Protein AF-A0A315UZ05-F1 (afdb_monomer_lite)

Secondary structure (DSSP, 8-state):
-HHHHHHHHHHHTT--GGGGGGTS-SS-PPPHHHHHHHHHHHHHHTT-HHHHHHHHHHTTT---BTTB---HHHHHHHHHHHHHHHTTS-HHHHHHHHTTSTTTSS-TT---TTS-S----GGGGHHHHHHHHHHHHHTT-HHHHHHHHHHHHHTT----HHHHHHHHHHHHHTT-HHHHHHHHHHHHHTTS-TT-B--TTS-EEEEETT--HHHHHHHHHHHHHHTHHHHTTS-TT---EEEEEEE--SS-HHHHHHHHHHHHHHTTSSSSPP-EEEEEE-TTS-EEEEEEHHHHHHHHHHHHHHHIIIIIS--------

Radius of gyration: 25.95 Å; chains: 1; bounding box: 65×40×77 Å

Organism: Gambusia affinis (NCBI:txid33528)

Foldseek 3Di:
DVVVVVLVVCVVVVPDPVPVVPVDPDDDDQFPLRVLLVQLVVCVVVVNLVSSLVSCVVVPVDDADPVTHDDPVSLVSLQVSLLSSLVVDDLQVVLVSLCSRPLNPDPPPPPDPPDPPPRPPNLVCLVVLQVSLVVCLVVVVLVSNLVSLLSCLVSVHDYDLVSLLSSLVSCLVVVVLVSSLVSLQSCVVSPVFVQWDQAQPPLETGHELPHALSSLLSSLLLNLLSPVVVLQVDDLPDQDWRKYKHDYDPDDPVSSVVSVVSNCNSQVSQVVGWHKDWDDQDPNRITMITTGSNRSNVSCVVCVPVSCVSR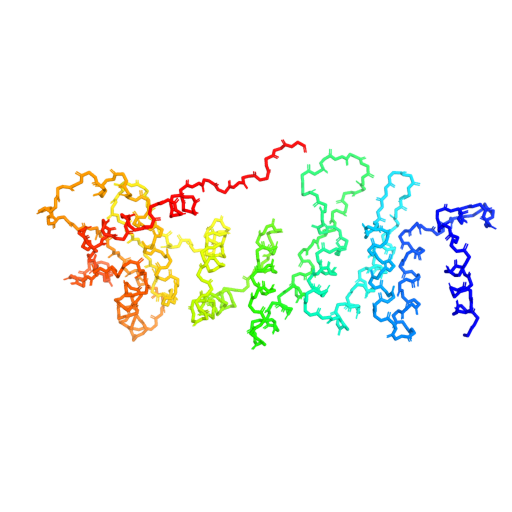VDDPPPPDDD

Structure (mmCIF, N/CA/C/O backbone):
data_AF-A0A315UZ05-F1
#
_entry.id   AF-A0A315UZ05-F1
#
loop_
_atom_site.group_PDB
_atom_site.id
_atom_site.type_symbol
_atom_site.label_atom_id
_atom_site.label_alt_id
_atom_site.label_comp_id
_atom_site.label_asym_id
_atom_site.label_entity_id
_atom_site.label_seq_id
_atom_site.pdbx_PDB_ins_code
_atom_site.Cartn_x
_atom_site.Cartn_y
_atom_site.Cartn_z
_atom_site.occupancy
_atom_site.B_iso_or_equiv
_atom_site.auth_seq_id
_atom_site.auth_comp_id
_atom_site.auth_asym_id
_atom_site.auth_atom_id
_atom_site.pdbx_PDB_model_num
ATOM 1 N N . MET A 1 1 ? 20.717 -6.176 -40.623 1.00 45.69 1 MET A N 1
ATOM 2 C CA . MET A 1 1 ? 21.761 -7.220 -40.461 1.00 45.69 1 MET A CA 1
ATOM 3 C C . MET A 1 1 ? 23.132 -6.653 -40.057 1.00 45.69 1 MET A C 1
ATOM 5 O O . MET A 1 1 ? 23.796 -7.288 -39.252 1.00 45.69 1 MET A O 1
ATOM 9 N N . GLN A 1 2 ? 23.552 -5.468 -40.530 1.00 48.34 2 GLN A N 1
ATOM 10 C CA . GLN A 1 2 ? 24.851 -4.866 -40.159 1.00 48.34 2 GLN A CA 1
ATOM 11 C C . GLN A 1 2 ? 24.933 -4.363 -38.704 1.00 48.34 2 GLN A C 1
ATOM 13 O O . GLN A 1 2 ? 25.931 -4.625 -38.045 1.00 48.34 2 GLN A O 1
ATOM 18 N N . GLY A 1 3 ? 23.876 -3.743 -38.163 1.00 48.03 3 GLY A N 1
ATOM 19 C CA . GLY A 1 3 ? 23.894 -3.217 -36.785 1.00 48.03 3 GLY A CA 1
ATOM 20 C C . GLY A 1 3 ? 24.094 -4.281 -35.696 1.00 48.03 3 GLY A C 1
ATOM 21 O O . GLY A 1 3 ? 24.824 -4.055 -34.739 1.00 48.03 3 GLY A O 1
ATOM 22 N N . ARG A 1 4 ? 23.534 -5.485 -35.884 1.00 54.25 4 ARG A N 1
ATOM 23 C CA . ARG A 1 4 ? 23.691 -6.616 -34.950 1.00 54.25 4 ARG A CA 1
ATOM 24 C C . ARG A 1 4 ? 25.154 -7.040 -34.799 1.00 54.25 4 ARG A C 1
ATOM 26 O O . ARG A 1 4 ? 25.630 -7.208 -33.686 1.00 54.25 4 ARG A O 1
ATOM 33 N N . ARG A 1 5 ? 25.871 -7.145 -35.921 1.00 60.94 5 ARG A N 1
ATOM 34 C CA . ARG A 1 5 ? 27.297 -7.490 -35.940 1.00 60.94 5 ARG A CA 1
ATOM 35 C C . ARG A 1 5 ? 28.149 -6.441 -35.232 1.00 60.94 5 ARG A C 1
ATOM 37 O O . ARG A 1 5 ? 29.106 -6.799 -34.564 1.00 60.94 5 ARG A O 1
ATOM 44 N N . VAL A 1 6 ? 27.798 -5.164 -35.366 1.00 62.22 6 VAL A N 1
ATOM 45 C CA . VAL A 1 6 ? 28.520 -4.069 -34.704 1.00 62.22 6 VAL A CA 1
ATOM 46 C C . VAL A 1 6 ? 28.338 -4.142 -33.187 1.00 62.22 6 VAL A C 1
ATOM 48 O O . VAL A 1 6 ? 29.330 -4.106 -32.470 1.00 62.22 6 VAL A O 1
ATOM 51 N N . VAL A 1 7 ? 27.109 -4.344 -32.697 1.00 60.28 7 VAL A N 1
ATOM 52 C CA . VAL A 1 7 ? 26.838 -4.490 -31.252 1.00 60.28 7 VAL A CA 1
ATOM 53 C C . VAL A 1 7 ? 27.511 -5.735 -30.670 1.00 60.28 7 VAL A C 1
ATOM 55 O O . VAL A 1 7 ? 28.142 -5.655 -29.619 1.00 60.28 7 VAL A O 1
ATOM 58 N N . GLU A 1 8 ? 27.436 -6.873 -31.365 1.00 65.31 8 GLU A N 1
ATOM 59 C CA . GLU A 1 8 ? 28.090 -8.119 -30.939 1.00 65.31 8 GLU A CA 1
ATOM 60 C C . GLU A 1 8 ? 29.620 -7.957 -30.860 1.00 65.31 8 GLU A C 1
ATOM 62 O O . GLU A 1 8 ? 30.240 -8.404 -29.896 1.00 65.31 8 GLU A O 1
ATOM 67 N N . VAL A 1 9 ? 30.232 -7.259 -31.823 1.00 67.00 9 VAL A N 1
ATOM 68 C CA . VAL A 1 9 ? 31.679 -6.990 -31.834 1.00 67.00 9 VAL A CA 1
ATOM 69 C C . VAL A 1 9 ? 32.081 -5.984 -30.752 1.00 67.00 9 VAL A C 1
ATOM 71 O O . VAL A 1 9 ? 33.077 -6.202 -30.067 1.00 67.00 9 VAL A O 1
ATOM 74 N N . MET A 1 10 ? 31.314 -4.913 -30.541 1.00 65.00 10 MET A N 1
ATOM 75 C CA . MET A 1 10 ? 31.603 -3.925 -29.492 1.00 65.00 10 MET A CA 1
ATOM 76 C C . MET A 1 10 ? 31.478 -4.524 -28.086 1.00 65.00 10 MET A C 1
ATOM 78 O O . MET A 1 10 ? 32.326 -4.258 -27.232 1.00 65.00 10 MET A O 1
ATOM 82 N N . SER A 1 11 ? 30.479 -5.388 -27.874 1.00 63.56 11 SER A N 1
ATOM 83 C CA . SER A 1 11 ? 30.314 -6.162 -26.640 1.00 63.56 11 SER A CA 1
ATOM 84 C C . SER A 1 11 ? 31.487 -7.125 -26.417 1.00 63.56 11 SER A C 1
ATOM 86 O O . SER A 1 11 ? 32.068 -7.145 -25.331 1.00 63.56 11 SER A O 1
ATOM 88 N N . ALA A 1 12 ? 31.912 -7.855 -27.456 1.00 70.00 12 ALA A N 1
ATOM 89 C CA . ALA A 1 12 ? 33.058 -8.765 -27.381 1.00 70.00 12 ALA A CA 1
ATOM 90 C C . ALA A 1 12 ? 34.386 -8.043 -27.081 1.00 70.00 12 ALA A C 1
ATOM 92 O O . ALA A 1 12 ? 35.257 -8.598 -26.412 1.00 70.00 12 ALA A O 1
ATOM 93 N N . LEU A 1 13 ? 34.535 -6.803 -27.551 1.00 63.69 13 LEU A N 1
ATOM 94 C CA . LEU A 1 13 ? 35.738 -5.988 -27.372 1.00 63.69 13 LEU A CA 1
ATOM 95 C C . LEU A 1 13 ? 35.741 -5.152 -26.080 1.00 63.69 13 LEU A C 1
ATOM 97 O O . LEU A 1 13 ? 36.719 -4.449 -25.835 1.00 63.69 13 LEU A O 1
ATOM 101 N N . LYS A 1 14 ? 34.685 -5.222 -25.251 1.00 60.81 14 LYS A N 1
ATOM 102 C CA . LYS A 1 14 ? 34.523 -4.414 -24.023 1.00 60.81 14 LYS A CA 1
ATOM 103 C C . LYS A 1 14 ? 34.767 -2.916 -24.251 1.00 60.81 14 LYS A C 1
ATOM 105 O O . LYS A 1 14 ? 35.352 -2.241 -23.403 1.00 60.81 14 LYS A O 1
ATOM 110 N N . VAL A 1 15 ? 34.361 -2.400 -25.410 1.00 61.75 15 VAL A N 1
ATOM 111 C CA . VAL A 1 15 ? 34.530 -0.976 -25.719 1.00 61.75 15 VAL A CA 1
ATOM 112 C C . VAL A 1 15 ? 33.607 -0.179 -24.805 1.00 61.75 15 VAL A C 1
ATOM 114 O O . VAL A 1 15 ? 32.391 -0.352 -24.847 1.00 61.75 15 VAL A O 1
ATOM 117 N N . ASP A 1 16 ? 34.188 0.687 -23.976 1.00 54.12 16 ASP A N 1
ATOM 118 C CA . ASP A 1 16 ? 33.419 1.585 -23.122 1.00 54.12 16 ASP A CA 1
ATOM 119 C C . ASP A 1 16 ? 32.695 2.615 -23.999 1.00 54.12 16 ASP A C 1
ATOM 121 O O . ASP A 1 16 ? 33.326 3.431 -24.674 1.00 54.12 16 ASP A O 1
ATOM 125 N N . TYR A 1 17 ? 31.361 2.596 -23.993 1.00 53.06 17 TYR A N 1
ATOM 126 C CA . TYR A 1 17 ? 30.532 3.486 -24.811 1.00 53.06 17 TYR A CA 1
ATOM 127 C C . TYR A 1 17 ? 30.798 4.978 -24.533 1.00 53.06 17 TYR A C 1
ATOM 129 O O . TYR A 1 17 ? 30.440 5.829 -25.347 1.00 53.06 17 TYR A O 1
ATOM 137 N N . THR A 1 18 ? 31.469 5.316 -23.424 1.00 47.00 18 THR A N 1
ATOM 138 C CA . THR A 1 18 ? 31.896 6.685 -23.098 1.00 47.00 18 THR A CA 1
ATOM 139 C C . THR A 1 18 ? 32.983 7.246 -24.026 1.00 47.00 18 THR A C 1
ATOM 141 O O . THR A 1 18 ? 33.087 8.467 -24.151 1.00 47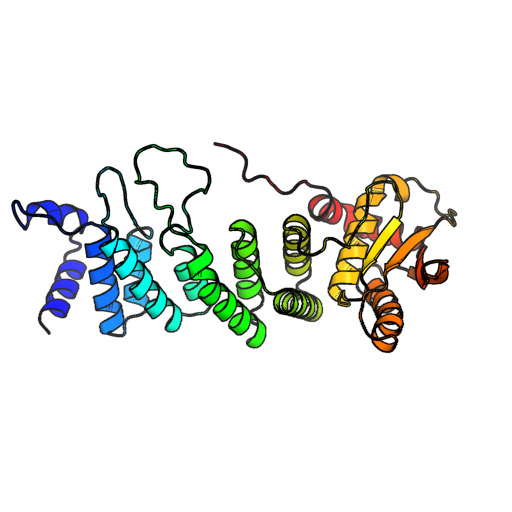.00 18 THR A O 1
ATOM 144 N N . THR A 1 19 ? 33.757 6.405 -24.729 1.00 46.44 19 THR A N 1
ATOM 145 C CA . THR A 1 19 ? 34.816 6.858 -25.658 1.00 46.44 19 THR A CA 1
ATOM 146 C C . THR A 1 19 ? 34.329 7.129 -27.086 1.00 46.44 19 THR A C 1
ATOM 148 O O . THR A 1 19 ? 35.081 7.672 -27.892 1.00 46.44 19 THR A O 1
ATOM 151 N N . LEU A 1 20 ? 33.057 6.865 -27.413 1.00 52.16 20 LEU A N 1
ATOM 152 C CA . LEU A 1 20 ? 32.505 7.116 -28.757 1.00 52.16 20 LEU A CA 1
ATOM 153 C C . LEU A 1 20 ? 32.432 8.600 -29.147 1.00 52.16 20 LEU A C 1
ATOM 155 O O . LEU A 1 20 ? 32.304 8.901 -30.332 1.00 52.16 20 LEU A O 1
ATOM 159 N N . LYS A 1 21 ? 32.582 9.525 -28.187 1.00 44.75 21 LYS A N 1
ATOM 160 C CA . LYS A 1 21 ? 32.625 10.974 -28.451 1.00 44.75 21 LYS A CA 1
ATOM 161 C C . LYS A 1 21 ? 33.784 11.384 -29.373 1.00 44.75 21 LYS A C 1
ATOM 163 O O . LYS A 1 21 ? 33.712 12.446 -29.976 1.00 44.75 21 LYS A O 1
ATOM 168 N N . SER A 1 22 ? 34.847 10.577 -29.477 1.00 46.25 22 SER A N 1
ATOM 169 C CA . SER A 1 22 ? 36.026 10.887 -30.304 1.00 46.25 22 SER A CA 1
ATOM 170 C C . SER A 1 22 ? 36.083 10.151 -31.647 1.00 46.25 22 SER A C 1
ATOM 172 O O . SER A 1 22 ? 36.938 10.477 -32.467 1.00 46.25 22 SER A O 1
ATOM 174 N N . LEU A 1 23 ? 35.201 9.174 -31.893 1.00 48.53 23 LEU A N 1
ATOM 175 C CA . LEU A 1 23 ? 35.233 8.362 -33.120 1.00 48.53 23 LEU A CA 1
ATOM 176 C C . LEU A 1 23 ? 34.548 9.038 -34.315 1.00 48.53 23 LEU A C 1
ATOM 178 O O . LEU A 1 23 ? 34.909 8.762 -35.456 1.00 48.53 23 LEU A O 1
ATOM 182 N N . PHE A 1 24 ? 33.607 9.947 -34.062 1.00 44.84 24 PHE A N 1
ATOM 183 C CA . PHE A 1 24 ? 32.927 10.731 -35.090 1.00 44.84 24 PHE A CA 1
ATOM 184 C C . PHE A 1 24 ? 33.178 12.208 -34.803 1.00 44.84 24 PHE A C 1
ATOM 186 O O . PHE A 1 24 ? 32.556 12.809 -33.932 1.00 44.84 24 PHE A O 1
ATOM 193 N N . GLY A 1 25 ? 34.198 12.754 -35.465 1.00 38.50 25 GLY A N 1
ATOM 194 C CA . GLY A 1 25 ? 34.628 14.131 -35.279 1.00 38.50 25 GLY A CA 1
ATOM 195 C C . GLY A 1 25 ? 33.530 15.138 -35.623 1.00 38.50 25 GLY A C 1
ATOM 196 O O . GLY A 1 25 ? 32.977 15.104 -36.713 1.00 38.50 25 GLY A O 1
ATOM 197 N N . ASN A 1 26 ? 33.311 16.061 -34.688 1.00 50.53 26 ASN A N 1
ATOM 198 C CA . ASN A 1 26 ? 32.827 17.425 -34.887 1.00 50.53 26 ASN A CA 1
ATOM 199 C C . ASN A 1 26 ? 31.505 17.628 -35.658 1.00 50.53 26 ASN A C 1
ATOM 201 O O . ASN A 1 26 ? 31.513 18.371 -36.626 1.00 50.53 26 ASN A O 1
ATOM 205 N N . GLU A 1 27 ? 30.392 17.064 -35.179 1.00 46.78 27 GLU A N 1
ATOM 206 C CA . GLU A 1 27 ? 29.006 17.548 -35.374 1.00 46.78 27 GLU A CA 1
ATOM 207 C C . GLU A 1 27 ? 28.157 17.086 -34.170 1.00 46.78 27 GLU A C 1
ATOM 209 O O . GLU A 1 27 ? 28.608 16.209 -33.431 1.00 46.78 27 GLU A O 1
ATOM 214 N N . ASP A 1 28 ? 26.982 17.689 -33.955 1.00 54.47 28 ASP A N 1
ATOM 215 C CA . ASP A 1 28 ? 25.941 17.351 -32.963 1.00 54.47 28 ASP A CA 1
ATOM 216 C C . ASP A 1 28 ? 25.952 15.879 -32.500 1.00 54.47 28 ASP A C 1
ATOM 218 O O . ASP A 1 28 ? 25.289 14.998 -33.052 1.00 54.47 28 ASP A O 1
ATOM 222 N N . GLY A 1 29 ? 26.767 15.588 -31.485 1.00 64.56 29 GLY A N 1
ATOM 223 C CA . GLY A 1 29 ? 27.022 14.220 -31.058 1.00 64.56 29 GLY A CA 1
ATOM 224 C C . GLY A 1 29 ? 25.796 13.635 -30.369 1.00 64.56 29 GLY A C 1
ATOM 225 O O . GLY A 1 29 ? 25.267 14.247 -29.442 1.00 64.56 29 GLY A O 1
ATOM 226 N N . ALA A 1 30 ? 25.378 12.430 -30.775 1.00 71.19 30 ALA A N 1
ATOM 227 C CA . ALA A 1 30 ? 24.300 11.700 -30.111 1.00 71.19 30 ALA A CA 1
ATOM 228 C C . ALA A 1 30 ? 24.535 11.670 -28.592 1.00 71.19 30 ALA A C 1
ATOM 230 O O . ALA A 1 30 ? 25.619 11.295 -28.124 1.00 71.19 30 ALA A O 1
ATOM 231 N N . SER A 1 31 ? 23.523 12.073 -27.819 1.00 82.50 31 SER A N 1
ATOM 232 C CA . SER A 1 31 ? 23.632 12.092 -26.365 1.00 82.50 31 SER A CA 1
ATOM 233 C C . SER A 1 31 ? 23.920 10.689 -25.830 1.00 82.50 31 SER A C 1
ATOM 235 O O . SER A 1 31 ? 23.594 9.663 -26.440 1.00 82.50 31 SER A O 1
ATOM 237 N N . ARG A 1 32 ? 24.508 10.610 -24.635 1.00 85.06 32 ARG A N 1
ATOM 238 C CA . ARG A 1 32 ? 24.745 9.312 -23.993 1.00 85.06 32 ARG A CA 1
ATOM 239 C C . ARG A 1 32 ? 23.431 8.554 -23.758 1.00 85.06 32 ARG A C 1
ATOM 241 O O . ARG A 1 32 ? 23.417 7.331 -23.886 1.00 85.06 32 ARG A O 1
ATOM 248 N N . CYS A 1 33 ? 22.331 9.252 -23.466 1.00 87.69 33 CYS A N 1
ATOM 249 C CA . CYS A 1 33 ? 21.013 8.623 -23.363 1.00 87.69 33 CYS A CA 1
ATOM 250 C C . CYS A 1 33 ? 20.557 8.046 -24.698 1.00 87.69 33 CYS A C 1
ATOM 252 O O . CYS A 1 33 ? 20.082 6.911 -24.722 1.00 87.69 33 CYS A O 1
ATOM 254 N N . CYS A 1 34 ? 20.749 8.781 -25.797 1.00 89.12 34 CYS A N 1
ATOM 255 C CA . CYS A 1 34 ? 20.441 8.310 -27.143 1.00 89.12 34 CYS A CA 1
ATOM 256 C C . CYS A 1 34 ? 21.198 7.014 -27.454 1.00 89.12 34 CYS A C 1
ATOM 258 O O . CYS A 1 34 ? 20.579 6.002 -27.781 1.00 89.12 34 CYS A O 1
ATOM 260 N N . LEU A 1 35 ? 22.517 6.987 -27.232 1.00 89.50 35 LEU A N 1
ATOM 261 C CA . LEU A 1 35 ? 23.344 5.799 -27.473 1.00 89.50 35 LEU A CA 1
ATOM 262 C C . LEU A 1 35 ? 22.881 4.583 -26.657 1.00 89.50 35 LEU A C 1
ATOM 264 O O . LEU A 1 35 ? 22.696 3.499 -27.213 1.00 89.50 35 LEU A O 1
ATOM 268 N N . ILE A 1 36 ? 22.640 4.760 -25.353 1.00 91.50 36 ILE A N 1
ATOM 269 C CA . ILE A 1 36 ? 22.148 3.682 -24.479 1.00 91.50 36 ILE A CA 1
ATOM 270 C C . ILE A 1 36 ? 20.756 3.218 -24.929 1.00 91.50 36 ILE A C 1
ATOM 272 O O . ILE A 1 36 ? 20.467 2.020 -24.922 1.00 91.50 36 ILE A O 1
ATOM 276 N N . THR A 1 37 ? 19.887 4.150 -25.322 1.00 93.12 37 THR A N 1
ATOM 277 C CA . THR A 1 37 ? 18.527 3.867 -25.800 1.00 93.12 37 THR A CA 1
ATOM 278 C C . THR A 1 37 ? 18.563 3.051 -27.087 1.00 93.12 37 THR A C 1
ATOM 280 O O . THR A 1 37 ? 17.918 2.008 -27.149 1.00 93.12 37 THR A O 1
ATOM 283 N N . VAL A 1 38 ? 19.385 3.437 -28.064 1.00 93.69 38 VAL A N 1
ATOM 284 C CA . VAL A 1 38 ? 19.561 2.689 -29.317 1.00 93.69 38 VAL A CA 1
ATOM 285 C C . VAL A 1 38 ? 20.141 1.297 -29.055 1.00 93.69 38 VAL A C 1
ATOM 287 O O . VAL A 1 38 ? 19.623 0.313 -29.581 1.00 93.69 38 VAL A O 1
ATOM 290 N N . ALA A 1 39 ? 21.167 1.171 -28.206 1.00 92.94 39 ALA A N 1
ATOM 291 C CA . ALA A 1 39 ? 21.742 -0.131 -27.856 1.00 92.94 39 ALA A CA 1
ATOM 292 C C . ALA A 1 39 ? 20.702 -1.062 -27.203 1.00 92.94 39 ALA A C 1
ATOM 294 O O . ALA A 1 39 ? 20.545 -2.219 -27.599 1.00 92.94 39 ALA A O 1
ATOM 295 N N . THR A 1 40 ? 19.931 -0.526 -26.255 1.00 95.56 40 THR A N 1
ATOM 296 C CA . THR A 1 40 ? 18.840 -1.245 -25.583 1.00 95.56 40 THR A CA 1
ATOM 297 C C . THR A 1 40 ? 17.754 -1.663 -26.584 1.00 95.56 40 THR A C 1
ATOM 299 O O . THR A 1 40 ? 17.256 -2.790 -26.538 1.00 95.56 40 THR A O 1
ATOM 302 N N . GLU A 1 41 ? 17.395 -0.782 -27.520 1.00 95.31 41 GLU A N 1
ATOM 303 C CA . GLU A 1 41 ? 16.417 -1.071 -28.568 1.00 95.31 41 GLU A CA 1
ATOM 304 C C . GLU A 1 41 ? 16.886 -2.180 -29.513 1.00 95.31 41 GLU A C 1
ATOM 306 O O . GLU A 1 41 ? 16.097 -3.064 -29.849 1.00 95.31 41 GLU A O 1
ATOM 311 N N . LEU A 1 42 ? 18.165 -2.202 -29.892 1.00 93.94 42 LEU A N 1
ATOM 312 C CA . LEU A 1 42 ? 18.725 -3.267 -30.727 1.00 93.94 42 LEU A CA 1
ATOM 313 C C . LEU A 1 42 ? 18.612 -4.639 -30.049 1.00 93.94 42 LEU A C 1
ATOM 315 O O . LEU A 1 42 ? 18.205 -5.606 -30.701 1.00 93.94 42 LEU A O 1
ATOM 319 N N . PHE A 1 43 ? 18.886 -4.729 -28.743 1.00 94.75 43 PHE A N 1
ATOM 320 C CA . PHE A 1 43 ? 18.642 -5.960 -27.987 1.00 94.75 43 PHE A CA 1
ATOM 321 C C . PHE A 1 43 ? 17.158 -6.329 -27.965 1.00 94.75 43 PHE A C 1
ATOM 323 O O . PHE A 1 43 ? 16.808 -7.475 -28.262 1.00 94.75 43 PHE A O 1
ATOM 330 N N . LEU A 1 44 ? 16.272 -5.365 -27.715 1.00 93.44 44 LEU A N 1
ATOM 331 C CA . LEU A 1 44 ? 14.832 -5.611 -27.677 1.00 93.44 44 LEU A CA 1
ATOM 332 C C . LEU A 1 44 ? 14.273 -6.095 -29.028 1.00 93.44 44 LEU A C 1
ATOM 334 O O . LEU A 1 44 ? 13.435 -7.002 -29.060 1.00 93.44 44 LEU A O 1
ATOM 338 N N . LEU A 1 45 ? 14.746 -5.523 -30.140 1.00 93.88 45 LEU A N 1
ATOM 339 C CA . LEU A 1 45 ? 14.395 -5.922 -31.509 1.00 93.88 45 LEU A CA 1
ATOM 340 C C . LEU A 1 45 ? 14.984 -7.284 -31.888 1.00 93.88 45 LEU A C 1
ATOM 342 O O . LEU A 1 45 ? 14.388 -8.009 -32.680 1.00 93.88 45 LEU A O 1
ATOM 346 N N . SER A 1 46 ? 16.117 -7.665 -31.294 1.00 92.88 46 SER A N 1
ATOM 347 C CA . SER A 1 46 ? 16.697 -9.005 -31.452 1.00 92.88 46 SER A CA 1
ATOM 348 C C . SER A 1 46 ? 15.948 -10.098 -30.674 1.00 92.88 46 SER A C 1
ATOM 350 O O . SER A 1 46 ? 16.253 -11.277 -30.834 1.00 92.88 46 SER A O 1
ATOM 352 N N . GLY A 1 47 ? 14.975 -9.719 -29.836 1.00 91.62 47 GLY A N 1
ATOM 353 C CA . GLY A 1 47 ? 14.252 -10.621 -28.936 1.00 91.62 47 GLY A CA 1
ATOM 354 C C . GLY A 1 47 ? 14.943 -10.850 -27.587 1.00 91.62 47 GLY A C 1
ATOM 355 O O . GLY A 1 47 ? 14.403 -11.560 -26.743 1.00 91.62 47 GLY A O 1
ATOM 356 N N . SER A 1 48 ? 16.098 -10.224 -27.346 1.00 95.75 48 SER A N 1
ATOM 357 C CA . SER A 1 48 ? 16.833 -10.321 -26.083 1.00 95.75 48 SER A CA 1
ATOM 358 C C . SER A 1 48 ? 16.330 -9.287 -25.070 1.00 95.75 48 SER A C 1
ATOM 360 O O . SER A 1 48 ? 16.858 -8.179 -24.969 1.00 95.75 48 SER A O 1
ATOM 362 N N . VAL A 1 49 ? 15.291 -9.648 -24.310 1.00 97.19 49 VAL A N 1
ATOM 363 C CA . VAL A 1 49 ? 14.766 -8.815 -23.208 1.00 97.19 49 VAL A CA 1
ATOM 364 C C . VAL A 1 49 ? 15.816 -8.640 -22.107 1.00 97.19 49 VAL A C 1
ATOM 366 O O . VAL A 1 49 ? 16.013 -7.533 -21.615 1.00 97.19 49 VAL A O 1
ATOM 369 N N . GLU A 1 50 ? 16.541 -9.709 -21.778 1.00 96.19 50 GLU A N 1
ATOM 370 C CA . GLU A 1 50 ? 17.594 -9.684 -20.758 1.00 96.19 50 GLU A CA 1
ATOM 371 C C . GLU A 1 50 ? 18.781 -8.808 -21.183 1.00 96.19 50 GLU A C 1
ATOM 373 O O . GLU A 1 50 ? 19.278 -8.013 -20.392 1.00 96.19 50 GLU A O 1
ATOM 378 N N . GLY A 1 51 ? 19.192 -8.870 -22.457 1.00 94.56 51 GLY A N 1
ATOM 379 C CA . GLY A 1 51 ? 20.228 -7.977 -22.990 1.00 94.56 51 GLY A CA 1
ATOM 380 C C . GLY A 1 51 ? 19.812 -6.505 -22.941 1.00 94.56 51 GLY A C 1
ATOM 381 O O . GLY A 1 51 ? 20.623 -5.643 -22.600 1.00 94.56 51 GLY A O 1
ATOM 382 N N . ALA A 1 52 ? 18.533 -6.216 -23.208 1.00 97.31 52 ALA A N 1
ATOM 383 C CA . ALA A 1 52 ? 17.990 -4.869 -23.079 1.00 97.31 52 ALA A CA 1
ATOM 384 C C . ALA A 1 52 ? 18.031 -4.387 -21.616 1.00 97.31 52 ALA A C 1
ATOM 386 O O . ALA A 1 52 ? 18.542 -3.302 -21.352 1.00 97.31 52 ALA A O 1
ATOM 387 N N . LEU A 1 53 ? 17.569 -5.197 -20.656 1.00 97.75 53 LEU A N 1
ATOM 388 C CA . LEU A 1 53 ? 17.630 -4.853 -19.230 1.00 97.75 53 LEU A CA 1
ATOM 389 C C . LEU A 1 53 ? 19.067 -4.663 -18.731 1.00 97.75 53 LEU A C 1
ATOM 391 O O . LEU A 1 53 ? 19.349 -3.681 -18.047 1.00 97.75 53 LEU A O 1
ATOM 395 N N . ASN A 1 54 ? 19.987 -5.555 -19.098 1.00 96.56 54 ASN A N 1
ATOM 396 C CA . ASN A 1 54 ? 21.376 -5.470 -18.647 1.00 96.56 54 ASN A CA 1
ATOM 397 C C . ASN A 1 54 ? 22.084 -4.236 -19.200 1.00 96.56 54 ASN A C 1
ATOM 399 O O . ASN A 1 54 ? 22.755 -3.551 -18.437 1.00 96.56 54 ASN A O 1
ATOM 403 N N . THR A 1 55 ? 21.818 -3.852 -20.451 1.00 95.12 55 THR A N 1
ATOM 404 C CA . THR A 1 55 ? 22.322 -2.584 -21.011 1.00 95.12 55 THR A CA 1
ATOM 405 C C . THR A 1 55 ? 21.888 -1.380 -20.163 1.00 95.12 55 THR A C 1
ATOM 407 O O . THR A 1 55 ? 22.673 -0.468 -19.902 1.00 95.12 55 THR A O 1
ATOM 410 N N . LEU A 1 56 ? 20.637 -1.369 -19.690 1.00 96.56 56 LEU A N 1
ATOM 411 C CA . LEU A 1 56 ? 20.114 -0.296 -18.840 1.00 96.56 56 LEU A CA 1
ATOM 412 C C . LEU A 1 56 ? 20.758 -0.303 -17.450 1.00 96.56 56 LEU A C 1
ATOM 414 O O . LEU A 1 56 ? 21.170 0.752 -16.965 1.00 96.56 56 LEU A O 1
ATOM 418 N N . ARG A 1 57 ? 20.866 -1.482 -16.828 1.00 96.62 57 ARG A N 1
ATOM 419 C CA . ARG A 1 57 ? 21.422 -1.670 -15.480 1.00 96.62 57 ARG A CA 1
ATOM 420 C C . ARG A 1 57 ? 22.920 -1.372 -15.417 1.00 96.62 57 ARG A C 1
ATOM 422 O O . ARG A 1 57 ? 23.342 -0.649 -14.522 1.00 96.62 57 ARG A O 1
ATOM 429 N N . GLU A 1 58 ? 23.707 -1.853 -16.380 1.00 94.31 58 GLU A N 1
ATOM 430 C CA . GLU A 1 58 ? 25.158 -1.604 -16.478 1.00 94.31 58 GLU A CA 1
ATOM 431 C C . GLU A 1 58 ? 25.480 -0.111 -16.592 1.00 94.31 58 GLU A C 1
ATOM 433 O O . GLU A 1 58 ? 26.498 0.368 -16.091 1.00 94.31 58 GLU A O 1
ATOM 438 N N . HIS A 1 59 ? 24.576 0.650 -17.204 1.00 90.56 59 HIS A N 1
ATOM 439 C CA . HIS A 1 59 ? 24.679 2.098 -17.298 1.00 90.56 59 HIS A CA 1
ATOM 440 C C . HIS A 1 59 ? 23.886 2.844 -16.219 1.00 90.56 59 HIS A C 1
ATOM 442 O O . HIS A 1 59 ? 23.662 4.045 -16.359 1.00 90.56 59 HIS A O 1
ATOM 448 N N . ASN A 1 60 ? 23.485 2.168 -15.138 1.00 91.38 60 ASN A N 1
ATOM 449 C CA . ASN A 1 60 ? 22.761 2.741 -13.999 1.00 91.38 60 ASN A CA 1
ATOM 450 C C . ASN A 1 60 ? 21.530 3.561 -14.408 1.00 91.38 60 ASN A C 1
ATOM 452 O O . ASN A 1 60 ? 21.232 4.589 -13.803 1.00 91.38 60 ASN A O 1
ATOM 456 N N . TRP A 1 61 ? 20.836 3.129 -15.462 1.00 92.88 61 TRP A N 1
ATOM 457 C CA . TRP A 1 61 ? 19.664 3.814 -16.002 1.00 92.88 61 TRP A CA 1
ATOM 458 C C . TRP A 1 61 ? 19.926 5.278 -16.396 1.00 92.88 61 TRP A C 1
ATOM 460 O O . TRP A 1 61 ? 19.011 6.094 -16.341 1.00 92.88 61 TRP A O 1
ATOM 470 N N . PHE A 1 62 ? 21.158 5.603 -16.810 1.00 87.12 62 PHE A N 1
ATOM 471 C CA . PHE A 1 62 ? 21.592 6.965 -17.130 1.00 87.12 62 PHE A CA 1
ATOM 472 C C . PHE A 1 62 ? 20.587 7.725 -18.014 1.00 87.12 62 PHE A C 1
ATOM 474 O O . PHE A 1 62 ? 20.200 7.246 -19.085 1.00 87.12 62 PHE A O 1
ATOM 481 N N . MET A 1 63 ? 20.221 8.927 -17.558 1.00 83.94 63 MET A N 1
ATOM 482 C CA . MET A 1 63 ? 19.349 9.861 -18.267 1.00 83.94 63 MET A CA 1
ATOM 483 C C . MET A 1 63 ? 20.148 11.055 -18.774 1.00 83.94 63 MET A C 1
ATOM 485 O O . MET A 1 63 ? 20.445 11.089 -19.954 1.00 83.94 63 MET A O 1
ATOM 489 N N . SER A 1 64 ? 20.557 11.992 -17.922 1.00 82.75 64 SER A N 1
ATOM 490 C CA . SER A 1 64 ? 21.412 13.115 -18.325 1.00 82.75 64 SER A CA 1
ATOM 491 C C . SER A 1 64 ? 22.401 13.485 -17.218 1.00 82.75 64 SER A C 1
ATOM 493 O O . SER A 1 64 ? 22.307 13.008 -16.085 1.00 82.75 64 SER A O 1
ATOM 495 N N . SER A 1 65 ? 23.391 14.311 -17.551 1.00 78.88 65 SER A N 1
ATOM 496 C CA . SER A 1 65 ? 24.250 14.995 -16.583 1.00 78.88 65 SER A CA 1
ATOM 497 C C . SER A 1 65 ? 24.799 16.287 -17.188 1.00 78.88 65 SER A C 1
ATOM 499 O O . SER A 1 65 ? 24.742 16.471 -18.399 1.00 78.88 65 SER A O 1
ATOM 501 N N . GLY A 1 66 ? 25.407 17.169 -16.387 1.00 71.38 66 GLY A N 1
ATOM 502 C CA . GLY A 1 66 ? 26.008 18.404 -16.920 1.00 71.38 66 GLY A CA 1
ATOM 503 C C . GLY A 1 66 ? 27.091 18.171 -17.989 1.00 71.38 66 GLY A C 1
ATOM 504 O O . GLY A 1 66 ? 27.290 19.007 -18.861 1.00 71.38 66 GLY A O 1
ATOM 505 N N . LEU A 1 67 ? 27.766 17.014 -17.964 1.00 69.81 67 LEU A N 1
ATOM 506 C CA . LEU A 1 67 ? 28.768 16.617 -18.969 1.00 69.81 67 LEU A CA 1
ATOM 507 C C . LEU A 1 67 ? 28.149 15.960 -20.219 1.00 69.81 67 LEU A C 1
ATOM 509 O O . LEU A 1 67 ? 28.818 15.821 -21.249 1.00 69.81 67 LEU A O 1
ATOM 513 N N . TRP A 1 68 ? 26.896 15.520 -20.105 1.00 70.50 68 TRP A N 1
ATOM 514 C CA . TRP A 1 68 ? 26.139 14.766 -21.100 1.00 70.50 68 TRP A CA 1
ATOM 515 C C . TRP A 1 68 ? 24.663 15.185 -21.034 1.00 70.50 68 TRP A C 1
ATOM 517 O O . TRP A 1 68 ? 23.841 14.436 -20.488 1.00 70.50 68 TRP A O 1
ATOM 527 N N . PRO A 1 69 ? 24.334 16.394 -21.523 1.00 77.19 69 PRO A N 1
ATOM 528 C CA . PRO A 1 69 ? 22.951 16.841 -21.588 1.00 77.19 69 PRO A CA 1
ATOM 529 C C . PRO A 1 69 ? 22.149 15.931 -22.524 1.00 77.19 69 PRO A C 1
ATOM 531 O O . PRO A 1 69 ? 22.714 15.254 -23.389 1.00 77.19 69 PRO A O 1
ATOM 534 N N . CYS A 1 70 ? 20.835 15.910 -22.321 1.00 81.56 70 CYS A N 1
ATOM 535 C CA . CYS A 1 70 ? 19.908 15.175 -23.171 1.00 81.56 70 CYS A CA 1
ATOM 536 C C . CYS A 1 70 ? 18.862 16.101 -23.741 1.00 81.56 70 CYS A C 1
ATOM 538 O O . CYS A 1 70 ? 18.338 16.960 -23.033 1.00 81.56 70 CYS A O 1
ATOM 540 N N . GLU A 1 71 ? 18.530 15.845 -24.998 1.00 83.44 71 GLU A N 1
ATOM 541 C CA . GLU A 1 71 ? 17.486 16.569 -25.694 1.00 83.44 71 GLU A CA 1
ATOM 542 C C . GLU A 1 71 ? 16.106 15.985 -25.347 1.00 83.44 71 GLU A C 1
ATOM 544 O O . GLU A 1 71 ? 15.988 14.790 -25.047 1.00 83.44 71 GLU A O 1
ATOM 549 N N . PRO A 1 72 ? 15.023 16.778 -25.425 1.00 84.81 72 PRO A N 1
ATOM 550 C CA . PRO A 1 72 ? 13.665 16.287 -25.178 1.00 84.81 72 PRO A CA 1
ATOM 551 C C . PRO A 1 72 ? 13.278 15.075 -26.044 1.00 84.81 72 PRO A C 1
ATOM 553 O O . PRO A 1 72 ? 12.575 14.171 -25.587 1.00 84.81 72 PRO A O 1
ATOM 556 N N . THR A 1 73 ? 13.786 15.015 -27.278 1.00 87.25 73 THR A N 1
ATOM 557 C CA . THR A 1 73 ? 13.593 13.893 -28.209 1.00 87.25 73 THR A CA 1
ATOM 558 C C . THR A 1 73 ? 14.222 12.593 -27.702 1.00 87.25 73 THR A C 1
ATOM 560 O O . THR A 1 73 ? 13.636 11.521 -27.877 1.00 87.25 73 THR A O 1
ATOM 563 N N . ASP A 1 74 ? 15.361 12.667 -27.007 1.00 87.12 74 ASP A N 1
ATOM 564 C CA . ASP A 1 74 ? 16.007 11.505 -26.389 1.00 87.12 74 ASP A CA 1
ATOM 565 C C . ASP A 1 74 ? 15.162 10.956 -25.234 1.00 87.12 74 ASP A C 1
ATOM 567 O O . ASP A 1 74 ? 15.002 9.742 -25.089 1.00 87.12 74 ASP A O 1
ATOM 571 N N . LEU A 1 75 ? 14.570 11.848 -24.432 1.00 88.81 75 LEU A N 1
ATOM 572 C CA . LEU A 1 75 ? 13.692 11.489 -23.313 1.00 88.81 75 LEU A CA 1
ATOM 573 C C . LEU A 1 75 ? 12.403 10.824 -23.809 1.00 88.81 75 LEU A C 1
ATOM 575 O O . LEU A 1 75 ? 11.926 9.850 -23.214 1.00 88.81 75 LEU A O 1
ATOM 579 N N . GLU A 1 76 ? 11.851 11.298 -24.924 1.00 91.12 76 GLU A N 1
ATOM 580 C CA . GLU A 1 76 ? 10.693 10.677 -25.562 1.00 91.12 76 GLU A CA 1
ATOM 581 C C . GLU A 1 76 ? 11.032 9.298 -26.148 1.00 91.12 76 GLU A C 1
ATOM 583 O O . GLU A 1 76 ? 10.314 8.323 -25.892 1.00 91.12 76 GLU A O 1
ATOM 588 N N . ALA A 1 77 ? 12.151 9.177 -26.870 1.00 92.44 77 ALA A N 1
ATOM 589 C CA . ALA A 1 77 ? 12.633 7.898 -27.390 1.00 92.44 77 ALA A CA 1
ATOM 590 C C . ALA A 1 77 ? 12.847 6.884 -26.255 1.00 92.44 77 ALA A C 1
ATOM 592 O O . ALA A 1 77 ? 12.358 5.748 -26.323 1.00 92.44 77 ALA A O 1
ATOM 593 N N . ARG A 1 78 ? 13.484 7.324 -25.163 1.00 94.31 78 ARG A N 1
ATOM 594 C CA . ARG A 1 78 ? 13.682 6.543 -23.941 1.00 94.31 78 ARG A CA 1
ATOM 595 C C . ARG A 1 78 ? 12.361 6.094 -23.329 1.00 94.31 78 ARG A C 1
ATOM 597 O O . ARG A 1 78 ? 12.193 4.911 -23.044 1.00 94.31 78 ARG A O 1
ATOM 604 N N . THR A 1 79 ? 11.404 7.003 -23.178 1.00 94.69 79 THR A N 1
ATOM 605 C CA . THR A 1 79 ? 10.067 6.698 -22.647 1.00 94.69 79 THR A CA 1
ATOM 606 C C . THR A 1 79 ? 9.363 5.627 -23.478 1.00 94.69 79 THR A C 1
ATOM 608 O O . THR A 1 79 ? 8.828 4.653 -22.942 1.00 94.69 79 THR A O 1
ATOM 611 N N . ASN A 1 80 ? 9.375 5.780 -24.803 1.00 95.69 80 ASN A N 1
ATOM 612 C CA . ASN A 1 80 ? 8.727 4.848 -25.719 1.00 95.69 80 ASN A CA 1
ATOM 613 C C . ASN A 1 80 ? 9.383 3.464 -25.683 1.00 95.69 80 ASN A C 1
ATOM 615 O O . ASN A 1 80 ? 8.679 2.450 -25.687 1.00 95.69 80 ASN A O 1
ATOM 619 N N . LEU A 1 81 ? 10.713 3.412 -25.596 1.00 97.44 81 LEU A N 1
ATOM 620 C CA . LEU A 1 81 ? 11.455 2.169 -25.439 1.00 97.44 81 LEU A CA 1
ATOM 621 C C . LEU A 1 81 ? 11.123 1.465 -24.119 1.00 97.44 81 LEU A C 1
ATOM 623 O O . LEU A 1 81 ? 10.795 0.279 -24.135 1.00 97.44 81 LEU A O 1
ATOM 627 N N . LEU A 1 82 ? 11.165 2.182 -22.992 1.00 97.50 82 LEU A N 1
ATOM 628 C CA . LEU A 1 82 ? 10.872 1.610 -21.675 1.00 97.50 82 LEU A CA 1
ATOM 629 C C . LEU A 1 82 ? 9.428 1.099 -21.592 1.00 97.50 82 LEU A C 1
ATOM 631 O O . LEU A 1 82 ? 9.199 0.017 -21.059 1.00 97.50 82 LEU A O 1
ATOM 635 N N . ARG A 1 83 ? 8.462 1.790 -22.216 1.00 96.31 83 ARG A N 1
ATOM 636 C CA . ARG A 1 83 ? 7.078 1.297 -22.329 1.00 96.31 83 ARG A CA 1
ATOM 637 C C . ARG A 1 83 ? 6.995 -0.033 -23.087 1.00 96.31 83 ARG A C 1
ATOM 639 O O . ARG A 1 83 ? 6.274 -0.932 -22.663 1.00 96.31 83 ARG A O 1
ATOM 646 N N . ARG A 1 84 ? 7.732 -0.180 -24.196 1.00 97.06 84 ARG A N 1
ATOM 647 C CA . ARG A 1 84 ? 7.790 -1.447 -24.952 1.00 97.06 84 ARG A CA 1
ATOM 648 C C . ARG A 1 84 ? 8.477 -2.554 -24.156 1.00 97.06 84 ARG A C 1
ATOM 650 O O . ARG A 1 84 ? 8.027 -3.696 -24.207 1.00 97.06 84 ARG A O 1
ATOM 657 N N . LEU A 1 85 ? 9.555 -2.223 -23.446 1.00 97.75 85 LEU A N 1
ATOM 658 C CA . LEU A 1 85 ? 10.302 -3.171 -22.625 1.00 97.75 85 LEU A CA 1
ATOM 659 C C . LEU A 1 85 ? 9.442 -3.696 -21.469 1.00 97.75 85 LEU A C 1
ATOM 661 O O . LEU A 1 85 ? 9.326 -4.906 -21.317 1.00 97.75 85 LEU A O 1
ATOM 665 N N . ALA A 1 86 ? 8.755 -2.804 -20.750 1.00 97.06 86 ALA A N 1
ATOM 666 C CA . ALA A 1 86 ? 7.842 -3.127 -19.652 1.00 97.06 86 ALA A CA 1
ATOM 667 C C . ALA A 1 86 ? 6.773 -4.172 -20.025 1.00 97.06 86 ALA A C 1
ATOM 669 O O . ALA A 1 86 ? 6.397 -4.993 -19.190 1.00 97.06 86 ALA A O 1
ATOM 670 N N . GLY A 1 87 ? 6.301 -4.162 -21.278 1.00 95.38 87 GLY A N 1
ATOM 671 C CA . GLY A 1 87 ? 5.321 -5.125 -21.791 1.00 95.38 87 GLY A CA 1
ATOM 672 C C . GLY A 1 87 ? 5.885 -6.513 -22.125 1.00 95.38 87 GLY A C 1
ATOM 673 O O . GLY A 1 87 ? 5.117 -7.406 -22.474 1.00 95.38 87 GLY A O 1
ATOM 674 N N . LYS A 1 88 ? 7.207 -6.706 -22.054 1.00 96.31 88 LYS A N 1
ATOM 675 C CA . LYS A 1 88 ? 7.889 -7.976 -22.362 1.00 96.31 88 LYS A CA 1
ATOM 676 C C . LYS A 1 88 ? 8.643 -8.577 -21.173 1.00 96.31 88 LYS A C 1
ATOM 678 O O . LYS A 1 88 ? 9.210 -9.659 -21.306 1.00 96.31 88 LYS A O 1
ATOM 683 N N . THR A 1 89 ? 8.690 -7.879 -20.045 1.00 96.75 89 THR A N 1
ATOM 684 C CA . THR A 1 89 ? 9.467 -8.261 -18.863 1.00 96.75 89 THR A CA 1
ATOM 685 C C . THR A 1 89 ? 8.628 -8.998 -17.815 1.00 96.75 89 THR A C 1
ATOM 687 O O . THR A 1 89 ? 7.399 -9.027 -17.885 1.00 96.75 89 THR A O 1
ATOM 690 N N . SER A 1 90 ? 9.290 -9.614 -16.827 1.00 97.12 90 SER A N 1
ATOM 691 C CA . SER A 1 90 ? 8.609 -10.160 -15.645 1.00 97.12 90 SER A CA 1
ATOM 692 C C . SER A 1 90 ? 7.963 -9.036 -14.824 1.00 97.12 90 SER A C 1
ATOM 694 O O . SER A 1 90 ? 8.386 -7.889 -14.920 1.00 97.12 90 SER A O 1
ATOM 696 N N . HIS A 1 91 ? 6.993 -9.332 -13.950 1.00 97.50 91 HIS A N 1
ATOM 697 C CA . HIS A 1 91 ? 6.323 -8.275 -13.175 1.00 97.50 91 HIS A CA 1
ATOM 698 C C . HIS A 1 91 ? 7.276 -7.447 -12.298 1.00 97.50 91 HIS A C 1
ATOM 700 O O . HIS A 1 91 ? 7.060 -6.246 -12.121 1.00 97.50 91 HIS A O 1
ATOM 706 N N . ARG A 1 92 ? 8.334 -8.080 -11.775 1.00 97.12 92 ARG A N 1
ATOM 707 C CA . ARG A 1 92 ? 9.359 -7.415 -10.964 1.00 97.12 92 ARG A CA 1
ATOM 708 C C . ARG A 1 92 ? 10.242 -6.502 -11.814 1.00 97.12 92 ARG A C 1
ATOM 710 O O . ARG A 1 92 ? 10.478 -5.364 -11.428 1.00 97.12 92 ARG A O 1
ATOM 717 N N . ASP A 1 93 ? 10.674 -6.979 -12.975 1.00 97.75 93 ASP A N 1
ATOM 718 C CA . ASP A 1 93 ? 11.462 -6.177 -13.915 1.00 97.75 93 ASP A CA 1
ATOM 719 C C . ASP A 1 93 ? 10.619 -5.046 -14.526 1.00 97.75 93 ASP A C 1
ATOM 721 O O . ASP A 1 93 ? 11.117 -3.945 -14.722 1.00 97.75 93 ASP A O 1
ATOM 725 N N . THR A 1 94 ? 9.322 -5.267 -14.770 1.00 98.19 94 THR A N 1
ATOM 726 C CA . THR A 1 94 ? 8.395 -4.214 -15.208 1.00 98.19 94 THR A CA 1
ATOM 727 C C . THR A 1 94 ? 8.319 -3.097 -14.171 1.00 98.19 94 THR A C 1
ATOM 729 O O . THR A 1 94 ? 8.405 -1.931 -14.543 1.00 98.19 94 THR A O 1
ATOM 732 N N . LEU A 1 95 ? 8.216 -3.426 -12.876 1.00 97.50 95 LEU A N 1
ATOM 733 C CA . LEU A 1 95 ? 8.283 -2.425 -11.807 1.00 97.50 95 LEU A CA 1
ATOM 734 C C . LEU A 1 95 ? 9.614 -1.658 -11.854 1.00 97.50 95 LEU A C 1
ATOM 736 O O . LEU A 1 95 ? 9.603 -0.431 -11.828 1.00 97.50 95 LEU A O 1
ATOM 740 N N . GLU A 1 96 ? 10.749 -2.352 -11.991 1.00 97.38 96 GLU A N 1
ATOM 741 C CA . GLU A 1 96 ? 12.060 -1.703 -12.128 1.00 97.38 96 GLU A CA 1
ATOM 742 C C . GLU A 1 96 ? 12.101 -0.739 -13.326 1.00 97.38 96 GLU A C 1
ATOM 744 O O . GLU A 1 96 ? 12.536 0.403 -13.182 1.00 97.38 96 GLU A O 1
ATOM 749 N N . VAL A 1 97 ? 11.607 -1.165 -14.491 1.00 97.88 97 VAL A N 1
ATOM 750 C CA . VAL A 1 97 ? 11.534 -0.346 -15.709 1.00 97.88 97 VAL A CA 1
ATOM 751 C C . VAL A 1 97 ? 10.674 0.901 -15.488 1.00 97.88 97 VAL A C 1
ATOM 753 O O . VAL A 1 97 ? 11.104 2.001 -15.833 1.00 97.88 97 VAL A O 1
ATOM 756 N N . LEU A 1 98 ? 9.485 0.755 -14.893 1.00 96.88 98 LEU A N 1
ATOM 757 C CA . LEU A 1 98 ? 8.576 1.874 -14.622 1.00 96.88 98 LEU A CA 1
ATOM 758 C C . LEU A 1 98 ? 9.183 2.874 -13.628 1.00 96.88 98 LEU A C 1
ATOM 760 O O . LEU A 1 98 ? 9.134 4.080 -13.864 1.00 96.88 98 LEU A O 1
ATOM 764 N N . CYS A 1 99 ? 9.835 2.387 -12.569 1.00 94.81 99 CYS A N 1
ATOM 765 C CA . CYS A 1 99 ? 10.541 3.221 -11.593 1.00 94.81 99 CYS A CA 1
ATOM 766 C C . CYS A 1 99 ? 11.730 3.994 -12.186 1.00 94.81 99 CYS A C 1
ATOM 768 O O . CYS A 1 99 ? 12.270 4.872 -11.520 1.00 94.81 99 CYS A O 1
ATOM 770 N N . ASN A 1 100 ? 12.165 3.667 -13.405 1.00 95.00 100 ASN A N 1
ATOM 771 C CA . ASN A 1 100 ? 13.249 4.335 -14.124 1.00 95.00 100 ASN A CA 1
ATOM 772 C C . ASN A 1 100 ? 12.767 5.133 -15.348 1.00 95.00 100 ASN A C 1
ATOM 774 O O . ASN A 1 100 ? 13.581 5.514 -16.193 1.00 95.00 100 ASN A O 1
ATOM 778 N N . LEU A 1 101 ? 11.461 5.390 -15.469 1.00 94.31 101 LEU A N 1
ATOM 779 C CA . LEU A 1 101 ? 10.960 6.306 -16.489 1.00 94.31 101 LEU A CA 1
ATOM 780 C C . LEU A 1 101 ? 11.555 7.719 -16.295 1.00 94.31 101 LEU A C 1
ATOM 782 O O . LEU A 1 101 ? 11.830 8.124 -15.161 1.00 94.31 101 LEU A O 1
ATOM 786 N N . PRO A 1 102 ? 11.755 8.485 -17.382 1.00 91.56 102 PRO A N 1
ATOM 787 C CA . PRO A 1 102 ? 12.307 9.839 -17.299 1.00 91.56 102 PRO A CA 1
ATOM 788 C C . PRO A 1 102 ? 11.519 10.726 -16.320 1.00 91.56 102 PRO A C 1
ATOM 790 O O . PRO A 1 102 ? 10.291 10.731 -16.377 1.00 91.56 102 PRO A O 1
ATOM 793 N N . GLY A 1 103 ? 12.208 11.449 -15.427 1.00 86.81 103 GLY A N 1
ATOM 794 C CA . GLY A 1 103 ? 11.606 12.321 -14.403 1.00 86.81 103 GLY A CA 1
ATOM 795 C C . GLY A 1 103 ? 11.121 11.619 -13.124 1.00 86.81 103 GLY A C 1
ATOM 796 O O . GLY A 1 103 ? 10.882 12.267 -12.114 1.00 86.81 103 GLY A O 1
ATOM 797 N N . VAL A 1 104 ? 11.013 10.286 -13.103 1.00 87.69 104 VAL A N 1
ATOM 798 C CA . VAL A 1 104 ? 10.410 9.558 -11.968 1.00 87.69 104 VAL A CA 1
ATOM 799 C C . VAL A 1 104 ? 11.326 9.482 -10.737 1.00 87.69 104 VAL A C 1
ATOM 801 O O . VAL A 1 104 ? 10.858 9.557 -9.597 1.00 87.69 104 VAL A O 1
ATOM 804 N N . LYS A 1 105 ? 12.641 9.331 -10.932 1.00 82.06 105 LYS A N 1
ATOM 805 C CA . LYS A 1 105 ? 13.623 9.265 -9.830 1.00 82.06 105 LYS A CA 1
ATOM 806 C C . LYS A 1 105 ? 14.120 10.626 -9.363 1.00 82.06 105 LYS A C 1
ATOM 808 O O . LYS A 1 105 ? 14.692 10.700 -8.279 1.00 82.06 105 LYS A O 1
ATOM 813 N N . GLU A 1 106 ? 13.910 11.665 -10.159 1.00 72.75 106 GLU A N 1
ATOM 814 C CA . GLU A 1 106 ? 14.354 13.012 -9.825 1.00 72.75 106 GLU A CA 1
ATOM 815 C C . GLU A 1 106 ? 13.595 13.499 -8.579 1.00 72.75 106 GLU A C 1
ATOM 817 O O . GLU A 1 106 ? 12.389 13.251 -8.454 1.00 72.75 106 GLU A O 1
ATOM 822 N N . PRO A 1 107 ? 14.281 14.102 -7.593 1.00 59.31 107 PRO A N 1
ATOM 823 C CA . PRO A 1 107 ? 13.600 14.694 -6.458 1.00 59.31 107 PRO A CA 1
ATOM 824 C C . PRO A 1 107 ? 12.771 15.877 -6.951 1.00 59.31 107 PRO A C 1
ATOM 826 O O . PRO A 1 107 ? 13.280 16.759 -7.640 1.00 59.31 107 PRO A O 1
ATOM 829 N N . SER A 1 108 ? 11.508 15.913 -6.544 1.00 50.97 108 SER A N 1
ATOM 830 C CA . SER A 1 108 ? 10.571 17.003 -6.827 1.00 50.97 108 SER A CA 1
ATOM 831 C C . SER A 1 108 ? 11.022 18.371 -6.282 1.00 50.97 108 SER A C 1
ATOM 833 O O . SER A 1 108 ? 10.466 19.384 -6.686 1.00 50.97 108 SER A O 1
ATOM 835 N N . ASP A 1 109 ? 12.052 18.404 -5.425 1.00 43.88 109 ASP A N 1
ATOM 836 C CA . ASP A 1 109 ? 12.565 19.601 -4.740 1.00 43.88 109 ASP A CA 1
ATOM 837 C C . ASP A 1 109 ? 13.890 20.154 -5.306 1.00 43.88 109 ASP A C 1
ATOM 839 O O . ASP A 1 109 ? 14.523 21.014 -4.691 1.00 43.88 109 ASP A O 1
ATOM 843 N N . ILE A 1 110 ? 14.352 19.708 -6.478 1.00 45.88 110 ILE A N 1
ATOM 844 C CA . ILE A 1 110 ? 15.579 20.258 -7.070 1.00 45.88 110 ILE A CA 1
ATOM 845 C C . ILE A 1 110 ? 15.280 21.595 -7.763 1.00 45.88 110 ILE A C 1
ATOM 847 O O . ILE A 1 110 ? 15.090 21.694 -8.973 1.00 45.88 110 ILE A O 1
ATOM 851 N N . SER A 1 111 ? 15.351 22.669 -6.979 1.00 37.16 111 SER A N 1
ATOM 852 C CA . SER A 1 111 ? 15.730 24.000 -7.451 1.00 37.16 111 SER A CA 1
ATOM 853 C C . SER A 1 111 ? 17.234 24.022 -7.778 1.00 37.16 111 SER A C 1
ATOM 855 O O . SER A 1 111 ? 18.016 24.684 -7.098 1.00 37.16 111 SER A O 1
ATOM 857 N N . PHE A 1 112 ? 17.676 23.265 -8.787 1.00 40.12 112 PHE A N 1
ATOM 858 C CA . PHE A 1 112 ? 18.973 23.497 -9.432 1.00 40.12 112 PHE A CA 1
ATOM 859 C C . PHE A 1 112 ? 18.722 24.157 -10.794 1.00 40.12 112 PHE A C 1
ATOM 861 O O . PHE A 1 112 ? 17.992 23.600 -11.611 1.00 40.12 112 PHE A O 1
ATOM 868 N N . PRO A 1 113 ? 19.333 25.318 -11.082 1.00 39.53 113 PRO A N 1
ATOM 869 C CA . PRO A 1 113 ? 19.016 26.135 -12.254 1.00 39.53 113 PRO A CA 1
ATOM 870 C C . PRO A 1 113 ? 19.640 25.616 -13.568 1.00 39.53 113 PRO A C 1
ATOM 872 O O . PRO A 1 113 ? 20.040 26.412 -14.409 1.00 39.53 113 PRO A O 1
ATOM 875 N N . LEU A 1 114 ? 19.770 24.297 -13.756 1.00 45.94 114 LEU A N 1
ATOM 876 C CA . LEU A 1 114 ? 20.469 23.712 -14.915 1.00 45.94 114 LEU A CA 1
ATOM 877 C C . LEU A 1 114 ? 19.643 22.712 -15.741 1.00 45.94 114 LEU A C 1
ATOM 879 O O . LEU A 1 114 ? 20.179 22.140 -16.687 1.00 45.94 114 LEU A O 1
ATOM 883 N N . LEU A 1 115 ? 18.349 22.543 -15.451 1.00 45.06 115 LEU A N 1
ATOM 884 C CA . LEU A 1 115 ? 17.392 21.986 -16.412 1.00 45.06 115 LEU A CA 1
ATOM 885 C C . LEU A 1 115 ? 16.341 23.058 -16.750 1.00 45.06 115 LEU A C 1
ATOM 887 O O . LEU A 1 115 ? 15.921 23.783 -15.845 1.00 45.06 115 LEU A O 1
ATOM 891 N N . PRO A 1 116 ? 15.919 23.197 -18.022 1.00 43.22 116 PRO A N 1
ATOM 892 C CA . PRO A 1 116 ? 14.804 24.071 -18.370 1.00 43.22 116 PRO A CA 1
ATOM 893 C C . PRO A 1 116 ? 13.530 23.655 -17.602 1.00 43.22 116 PRO A C 1
ATOM 895 O O . PRO A 1 116 ? 13.416 22.495 -17.207 1.00 43.22 116 PRO A O 1
ATOM 898 N N . PRO A 1 117 ? 12.567 24.571 -17.384 1.00 43.03 117 PRO A N 1
ATOM 899 C CA . PRO A 1 117 ? 11.449 24.407 -16.445 1.00 43.03 117 PRO A CA 1
ATOM 900 C C . PRO A 1 117 ? 10.385 23.379 -16.865 1.00 43.03 117 PRO A C 1
ATOM 902 O O . PRO A 1 117 ? 9.319 23.318 -16.254 1.00 43.03 117 PRO A O 1
ATOM 905 N N . ASP A 1 118 ? 10.661 22.553 -17.868 1.00 50.56 118 ASP A N 1
ATOM 906 C CA . ASP A 1 118 ? 9.792 21.461 -18.283 1.00 50.56 118 ASP A CA 1
ATOM 907 C C . ASP A 1 118 ? 10.073 20.243 -17.393 1.00 50.56 118 ASP A C 1
ATOM 909 O O . ASP A 1 118 ? 10.627 19.233 -17.833 1.00 50.56 118 ASP A O 1
ATOM 913 N N . LEU A 1 119 ? 9.714 20.350 -16.106 1.00 63.06 119 LEU A N 1
ATOM 914 C CA . LEU A 1 119 ? 9.586 19.180 -15.239 1.00 63.06 119 LEU A CA 1
ATOM 915 C C . LEU A 1 119 ? 8.718 18.170 -15.986 1.00 63.06 119 LEU A C 1
ATOM 917 O O . LEU A 1 119 ? 7.565 18.459 -16.315 1.00 63.06 119 LEU A O 1
ATOM 921 N N . ILE A 1 120 ? 9.279 16.998 -16.291 1.00 72.31 120 ILE A N 1
ATOM 922 C CA . ILE A 1 120 ? 8.506 15.926 -16.908 1.00 72.31 120 ILE A CA 1
ATOM 923 C C . ILE A 1 120 ? 7.330 15.654 -15.981 1.00 72.31 120 ILE A C 1
ATOM 925 O O . ILE A 1 120 ? 7.515 15.194 -14.855 1.00 72.31 120 ILE A O 1
ATOM 929 N N . ASP A 1 121 ? 6.125 15.929 -16.468 1.00 84.69 121 ASP A N 1
ATOM 930 C CA . ASP A 1 121 ? 4.908 15.624 -15.739 1.00 84.69 121 ASP A CA 1
ATOM 931 C C . ASP A 1 121 ? 4.786 14.103 -15.593 1.00 84.69 121 ASP A C 1
ATOM 933 O O . ASP A 1 121 ? 4.325 13.402 -16.498 1.00 84.69 121 ASP A O 1
ATOM 937 N N . ILE A 1 122 ? 5.231 13.581 -14.447 1.00 89.94 122 ILE A N 1
ATOM 938 C CA . ILE A 1 122 ? 5.211 12.148 -14.144 1.00 89.94 122 ILE A CA 1
ATOM 939 C C . ILE A 1 122 ? 3.783 11.599 -14.076 1.00 89.94 122 ILE A C 1
ATOM 941 O O . ILE A 1 122 ? 3.592 10.390 -14.235 1.00 89.94 122 ILE A O 1
ATOM 945 N N . SER A 1 123 ? 2.768 12.462 -13.916 1.00 89.88 123 SER A N 1
ATOM 946 C CA . SER A 1 123 ? 1.364 12.048 -13.900 1.00 89.88 123 SER A CA 1
ATOM 947 C C . SER A 1 123 ? 0.939 11.416 -15.230 1.00 89.88 123 SER A C 1
ATOM 949 O O . SER A 1 123 ? 0.088 10.520 -15.238 1.00 89.88 123 SER A O 1
ATOM 951 N N . ARG A 1 124 ? 1.622 11.750 -16.339 1.00 91.31 124 ARG A N 1
ATOM 952 C CA . ARG A 1 124 ? 1.433 11.116 -17.655 1.00 91.31 124 ARG A CA 1
ATOM 953 C C . ARG A 1 124 ? 1.696 9.610 -17.643 1.00 91.31 124 ARG A C 1
ATOM 955 O O . ARG A 1 124 ? 1.232 8.896 -18.532 1.00 91.31 124 ARG A O 1
ATOM 962 N N . TYR A 1 125 ? 2.476 9.121 -16.676 1.00 93.25 125 TYR A N 1
ATOM 963 C CA . TYR A 1 125 ? 2.779 7.701 -16.532 1.00 93.25 125 TYR A CA 1
ATOM 964 C C . TYR A 1 125 ? 1.755 6.956 -15.682 1.00 93.25 125 TYR A C 1
ATOM 966 O O . TYR A 1 125 ? 1.762 5.727 -15.720 1.00 93.25 125 TYR A O 1
ATOM 974 N N . SER A 1 126 ? 0.850 7.649 -14.978 1.00 93.44 126 SER A N 1
ATOM 975 C CA . SER A 1 126 ? -0.136 7.019 -14.086 1.00 93.44 126 SER A CA 1
ATOM 976 C C . SER A 1 126 ? -0.877 5.840 -14.732 1.00 93.44 126 SER A C 1
ATOM 978 O O . SER A 1 126 ? -0.942 4.790 -14.099 1.00 93.44 126 SER A O 1
ATOM 980 N N . PRO A 1 127 ? -1.336 5.901 -16.004 1.00 94.75 127 PRO A N 1
ATOM 981 C CA . PRO A 1 127 ? -1.997 4.756 -16.635 1.00 94.75 127 PRO A CA 1
ATOM 982 C C . PRO A 1 127 ? -1.121 3.495 -16.724 1.00 94.75 127 PRO A C 1
ATOM 984 O O . PRO A 1 127 ? -1.641 2.385 -16.632 1.00 94.75 127 PRO A O 1
ATOM 987 N N . LEU A 1 128 ? 0.201 3.640 -16.883 1.00 95.38 128 LEU A N 1
ATOM 988 C CA . LEU A 1 128 ? 1.137 2.509 -16.926 1.00 95.38 128 LEU A CA 1
ATOM 989 C C . LEU A 1 128 ? 1.273 1.853 -15.550 1.00 95.38 128 LEU A C 1
ATOM 991 O O . LEU A 1 128 ? 1.205 0.629 -15.446 1.00 95.38 128 LEU A O 1
ATOM 995 N N . PHE A 1 129 ? 1.427 2.669 -14.506 1.00 97.06 129 PHE A N 1
ATOM 996 C CA . PHE A 1 129 ? 1.505 2.196 -13.125 1.00 97.06 129 PHE A CA 1
ATOM 997 C C . PHE A 1 129 ? 0.194 1.528 -12.696 1.00 97.06 129 PHE A C 1
ATOM 999 O O . PHE A 1 129 ? 0.217 0.393 -12.225 1.00 97.06 129 PHE A O 1
ATOM 1006 N N . THR A 1 130 ? -0.948 2.174 -12.948 1.00 96.69 130 THR A N 1
ATOM 1007 C CA . THR A 1 130 ? -2.278 1.639 -12.624 1.00 96.69 130 THR A CA 1
ATOM 1008 C C . THR A 1 130 ? -2.558 0.327 -13.354 1.00 96.69 130 THR A C 1
ATOM 1010 O O . THR A 1 130 ? -2.999 -0.634 -12.728 1.00 96.69 130 THR A O 1
ATOM 1013 N N . SER A 1 131 ? -2.247 0.245 -14.652 1.00 96.75 131 SER A N 1
ATOM 1014 C CA . SER A 1 131 ? -2.416 -0.987 -15.434 1.00 96.75 131 SER A CA 1
ATOM 1015 C C . SER A 1 131 ? -1.564 -2.133 -14.881 1.00 96.75 131 SER A C 1
ATOM 1017 O O . SER A 1 131 ? -2.060 -3.242 -14.673 1.00 96.75 131 SER A O 1
ATOM 1019 N N . HIS A 1 132 ? -0.295 -1.869 -14.553 1.00 97.75 132 HIS A N 1
ATOM 1020 C CA . HIS A 1 132 ? 0.579 -2.895 -13.981 1.00 97.75 132 HIS A CA 1
ATOM 1021 C C . HIS A 1 132 ? 0.137 -3.329 -12.578 1.00 97.75 132 HIS A C 1
ATOM 1023 O O . HIS A 1 132 ? 0.172 -4.521 -12.262 1.00 97.75 132 HIS A O 1
ATOM 1029 N N . LEU A 1 133 ? -0.336 -2.388 -11.754 1.00 98.25 133 LEU A N 1
ATOM 1030 C CA . LEU A 1 133 ? -0.881 -2.676 -10.429 1.00 98.25 133 LEU A CA 1
ATOM 1031 C C . LEU A 1 133 ? -2.111 -3.570 -10.532 1.00 98.25 133 LEU A C 1
ATOM 1033 O O . LEU A 1 133 ? -2.177 -4.587 -9.843 1.00 98.25 133 LEU A O 1
ATOM 1037 N N . GLN A 1 134 ? -3.031 -3.245 -11.440 1.00 97.88 134 GLN A N 1
ATOM 1038 C CA . GLN A 1 134 ? -4.212 -4.056 -11.704 1.00 97.88 134 GLN A CA 1
ATOM 1039 C C . GLN A 1 134 ? -3.826 -5.488 -12.090 1.00 97.88 134 GLN A C 1
ATOM 1041 O O . GLN A 1 134 ? -4.294 -6.438 -11.462 1.00 97.88 134 GLN A O 1
ATOM 1046 N N . VAL A 1 135 ? -2.899 -5.657 -13.037 1.00 97.62 135 VAL A N 1
ATOM 1047 C CA . VAL A 1 135 ? -2.425 -6.985 -13.456 1.00 97.62 135 VAL A CA 1
ATOM 1048 C C . VAL A 1 135 ? -1.780 -7.749 -12.295 1.00 97.62 135 VAL A C 1
ATOM 1050 O O . VAL A 1 135 ? -2.050 -8.940 -12.123 1.00 97.62 135 VAL A O 1
ATOM 1053 N N . CYS A 1 136 ? -0.943 -7.099 -11.480 1.00 98.00 136 CYS A N 1
ATOM 1054 C CA . CYS A 1 136 ? -0.301 -7.744 -10.332 1.00 98.00 136 CYS A CA 1
ATOM 1055 C C . CYS A 1 136 ? -1.329 -8.171 -9.276 1.00 98.00 136 CYS A C 1
ATOM 1057 O O . CYS A 1 136 ? -1.236 -9.278 -8.741 1.00 98.00 136 CYS A O 1
ATOM 1059 N N . VAL A 1 137 ? -2.333 -7.333 -9.007 1.00 97.56 137 VAL A N 1
ATOM 1060 C CA . VAL A 1 137 ? -3.433 -7.648 -8.092 1.00 97.56 137 VAL A CA 1
ATOM 1061 C C . VAL A 1 137 ? -4.252 -8.819 -8.630 1.00 97.56 137 VAL A C 1
ATOM 1063 O O . VAL A 1 137 ? -4.478 -9.783 -7.899 1.00 97.56 137 VAL A O 1
ATOM 1066 N N . GLU A 1 138 ? -4.680 -8.787 -9.892 1.00 96.75 138 GLU A N 1
ATOM 1067 C CA . GLU A 1 138 ? -5.465 -9.851 -10.535 1.00 96.75 138 GLU A CA 1
ATOM 1068 C C . GLU A 1 138 ? -4.730 -11.194 -10.521 1.00 96.75 138 GLU A C 1
ATOM 1070 O O . GLU A 1 138 ? -5.296 -12.204 -10.099 1.00 96.75 138 GLU A O 1
ATOM 1075 N N . ARG A 1 139 ? -3.441 -11.188 -10.879 1.00 96.75 139 ARG A N 1
ATOM 1076 C CA . ARG A 1 139 ? -2.578 -12.379 -10.922 1.00 96.75 139 ARG A CA 1
ATOM 1077 C C . ARG A 1 139 ? -2.020 -12.805 -9.563 1.00 96.75 139 ARG A C 1
ATOM 1079 O O . ARG A 1 139 ? -1.226 -13.738 -9.515 1.00 96.75 139 ARG A O 1
ATOM 1086 N N . GLN A 1 140 ? -2.433 -12.158 -8.469 1.00 96.25 140 GLN A N 1
ATOM 1087 C CA . GLN A 1 140 ? -2.001 -12.473 -7.099 1.00 96.25 140 GLN A CA 1
ATOM 1088 C C . GLN A 1 140 ? -0.480 -12.338 -6.878 1.00 96.25 140 GLN A C 1
ATOM 1090 O O . GLN A 1 140 ? 0.090 -12.997 -6.011 1.00 96.25 140 GLN A O 1
ATOM 1095 N N . ILE A 1 141 ? 0.193 -11.449 -7.614 1.00 97.50 141 ILE A N 1
ATOM 1096 C CA . ILE A 1 141 ? 1.614 -11.120 -7.420 1.00 97.50 141 ILE A CA 1
ATOM 1097 C C . ILE A 1 141 ? 1.730 -10.037 -6.336 1.00 97.50 141 ILE A C 1
ATOM 1099 O O . ILE A 1 141 ? 2.179 -8.916 -6.574 1.00 97.50 141 ILE A O 1
ATOM 1103 N N . LEU A 1 142 ? 1.259 -10.366 -5.130 1.00 97.31 142 LEU A N 1
ATOM 1104 C CA . LEU A 1 142 ? 1.030 -9.390 -4.062 1.00 97.31 142 LEU A CA 1
ATOM 1105 C C . LEU A 1 142 ? 2.286 -8.634 -3.601 1.00 97.31 142 LEU A C 1
ATOM 1107 O O . LEU A 1 142 ? 2.170 -7.430 -3.396 1.00 97.31 142 LEU A O 1
ATOM 1111 N N . PRO A 1 143 ? 3.483 -9.251 -3.487 1.00 96.75 143 PRO A N 1
ATOM 1112 C CA . PRO A 1 143 ? 4.686 -8.505 -3.122 1.00 96.75 143 PRO A CA 1
ATOM 1113 C C . PRO A 1 143 ? 4.998 -7.369 -4.103 1.00 96.75 143 PRO A C 1
ATOM 1115 O O . PRO A 1 143 ? 5.220 -6.241 -3.680 1.00 96.75 143 PRO A O 1
ATOM 1118 N N . VAL A 1 144 ? 4.922 -7.642 -5.411 1.00 97.75 144 VAL A N 1
ATOM 1119 C CA . VAL A 1 144 ? 5.164 -6.625 -6.447 1.00 97.75 144 VAL A CA 1
ATOM 1120 C C . VAL A 1 144 ? 4.054 -5.576 -6.446 1.00 97.75 144 VAL A C 1
ATOM 1122 O O . VAL A 1 144 ? 4.349 -4.397 -6.589 1.00 97.75 144 VAL A O 1
ATOM 1125 N N . ALA A 1 145 ? 2.794 -5.979 -6.249 1.00 98.19 145 ALA A N 1
ATOM 1126 C CA . ALA A 1 145 ? 1.676 -5.041 -6.150 1.00 98.19 145 ALA A CA 1
ATOM 1127 C C . ALA A 1 145 ? 1.838 -4.069 -4.967 1.00 98.19 145 ALA A C 1
ATOM 1129 O O . ALA A 1 145 ? 1.617 -2.873 -5.129 1.00 98.19 145 ALA A O 1
ATOM 1130 N N . SER A 1 146 ? 2.260 -4.563 -3.798 1.00 97.88 146 SER A N 1
ATOM 1131 C CA . SER A 1 146 ? 2.554 -3.722 -2.633 1.00 97.88 146 SER A CA 1
ATOM 1132 C C . SER A 1 146 ? 3.724 -2.773 -2.884 1.00 97.88 146 SER A C 1
ATOM 1134 O O . SER A 1 146 ? 3.583 -1.589 -2.602 1.00 97.88 146 SER A O 1
ATOM 1136 N N . ASP A 1 147 ? 4.840 -3.265 -3.436 1.00 97.38 147 ASP A N 1
ATOM 1137 C CA . ASP A 1 147 ? 6.021 -2.434 -3.723 1.00 97.38 147 ASP A CA 1
ATOM 1138 C C . ASP A 1 147 ? 5.689 -1.338 -4.758 1.00 97.38 147 ASP A C 1
ATOM 1140 O O . ASP A 1 147 ? 6.114 -0.191 -4.635 1.00 97.38 147 ASP A O 1
ATOM 1144 N N . LEU A 1 148 ? 4.882 -1.678 -5.768 1.00 97.44 148 LEU A N 1
ATOM 1145 C CA . LEU A 1 148 ? 4.403 -0.752 -6.793 1.00 97.44 148 LEU A CA 1
ATOM 1146 C C . LEU A 1 148 ? 3.464 0.313 -6.220 1.00 97.44 148 LEU A C 1
ATOM 1148 O O . LEU A 1 148 ? 3.603 1.487 -6.552 1.00 97.44 148 LEU A O 1
ATOM 1152 N N . LEU A 1 149 ? 2.511 -0.081 -5.375 1.00 97.06 149 LEU A N 1
ATOM 1153 C CA . LEU A 1 149 ? 1.599 0.854 -4.725 1.00 97.06 149 LEU A CA 1
ATOM 1154 C C . LEU A 1 149 ? 2.364 1.817 -3.806 1.00 97.06 149 LEU A C 1
ATOM 1156 O O . LEU A 1 149 ? 2.150 3.023 -3.877 1.00 97.06 149 LEU A O 1
ATOM 1160 N N . ASP A 1 150 ? 3.268 1.296 -2.974 1.00 95.06 150 ASP A N 1
ATOM 1161 C CA . ASP A 1 150 ? 4.112 2.105 -2.089 1.00 95.06 150 ASP A CA 1
ATOM 1162 C C . ASP A 1 150 ? 4.918 3.140 -2.886 1.00 95.06 150 ASP A C 1
ATOM 1164 O O . ASP A 1 150 ? 4.948 4.327 -2.549 1.00 95.06 150 ASP A O 1
ATOM 1168 N N . PHE A 1 151 ? 5.468 2.711 -4.025 1.00 94.81 151 PHE A N 1
ATOM 1169 C CA . PHE A 1 151 ? 6.142 3.598 -4.960 1.00 94.81 151 PHE A CA 1
ATOM 1170 C C . PHE A 1 151 ? 5.215 4.692 -5.508 1.00 94.81 151 PHE A C 1
ATOM 1172 O O . PHE A 1 151 ? 5.578 5.870 -5.470 1.00 94.81 151 PHE A O 1
ATOM 1179 N N . MET A 1 152 ? 4.017 4.332 -5.985 1.00 95.50 152 MET A N 1
ATOM 1180 C CA . MET A 1 152 ? 3.032 5.298 -6.487 1.00 95.50 152 MET A CA 1
ATOM 1181 C C . MET A 1 152 ? 2.683 6.346 -5.426 1.00 95.50 152 MET A C 1
ATOM 1183 O O . MET A 1 152 ? 2.718 7.538 -5.723 1.00 95.50 152 MET A O 1
ATOM 1187 N N . LEU A 1 153 ? 2.432 5.919 -4.185 1.00 93.62 153 LEU A N 1
ATOM 1188 C CA . LEU A 1 153 ? 2.146 6.814 -3.062 1.00 93.62 153 LEU A CA 1
ATOM 1189 C C . LEU A 1 153 ? 3.331 7.746 -2.762 1.00 93.62 153 LEU A C 1
ATOM 1191 O O . LEU A 1 153 ? 3.138 8.954 -2.633 1.00 93.62 153 LEU A O 1
ATOM 1195 N N . SER A 1 154 ? 4.565 7.222 -2.761 1.00 91.69 154 SER A N 1
ATOM 1196 C CA . SER A 1 154 ? 5.782 8.019 -2.523 1.00 91.69 154 SER A CA 1
ATOM 1197 C C . SER A 1 154 ? 6.015 9.106 -3.580 1.00 91.69 154 SER A C 1
ATOM 1199 O O . SER A 1 154 ? 6.630 10.134 -3.300 1.00 91.69 154 SER A O 1
ATOM 1201 N N . LYS A 1 155 ? 5.513 8.880 -4.799 1.00 89.69 155 LYS A N 1
ATOM 1202 C CA . LYS A 1 155 ? 5.602 9.799 -5.940 1.00 89.69 155 LYS A CA 1
ATOM 1203 C C . LYS A 1 155 ? 4.328 10.606 -6.166 1.00 89.69 155 LYS A C 1
ATOM 1205 O O . LYS A 1 155 ? 4.233 11.289 -7.179 1.00 89.69 155 LYS A O 1
ATOM 1210 N N . GLN A 1 156 ? 3.371 10.538 -5.237 1.00 90.75 156 GLN A N 1
ATOM 1211 C CA . GLN A 1 156 ? 2.077 11.220 -5.328 1.00 90.75 156 GLN A CA 1
ATOM 1212 C C . GLN A 1 156 ? 1.317 10.897 -6.631 1.00 90.75 156 GLN A C 1
ATOM 1214 O O . GLN A 1 156 ? 0.538 11.706 -7.132 1.00 90.75 156 GLN A O 1
ATOM 1219 N N . LEU A 1 157 ? 1.532 9.702 -7.190 1.00 92.31 157 LEU A N 1
ATOM 1220 C CA . LEU A 1 157 ? 0.765 9.209 -8.328 1.00 92.31 157 LEU A CA 1
ATOM 1221 C C . LEU A 1 157 ? -0.614 8.754 -7.847 1.00 92.31 157 LEU A C 1
ATOM 1223 O O . LEU A 1 157 ? -0.745 8.099 -6.810 1.00 92.31 157 LEU A O 1
ATOM 1227 N N . ALA A 1 158 ? -1.647 9.091 -8.617 1.00 91.81 158 ALA A N 1
ATOM 1228 C CA . ALA A 1 158 ? -3.017 8.729 -8.285 1.00 91.81 158 ALA A CA 1
ATOM 1229 C C . ALA A 1 158 ? -3.203 7.205 -8.304 1.00 91.81 158 ALA A C 1
ATOM 1231 O O . ALA A 1 158 ? -2.853 6.529 -9.274 1.00 91.81 158 ALA A O 1
ATOM 1232 N N . VAL A 1 159 ? -3.798 6.679 -7.237 1.00 94.62 159 VAL A N 1
ATOM 1233 C CA . VAL A 1 159 ? -4.164 5.272 -7.086 1.00 94.62 159 VAL A CA 1
ATOM 1234 C C . VAL A 1 159 ? -5.686 5.168 -7.059 1.00 94.62 159 VAL A C 1
ATOM 1236 O O . VAL A 1 159 ? -6.363 5.939 -6.384 1.00 94.62 159 VAL A O 1
ATOM 1239 N N . ASP A 1 160 ? -6.239 4.188 -7.767 1.00 94.19 160 ASP A N 1
ATOM 1240 C CA . ASP A 1 160 ? -7.659 3.873 -7.655 1.00 94.19 160 ASP A CA 1
ATOM 1241 C C . ASP A 1 160 ? -7.995 3.266 -6.278 1.00 94.19 160 ASP A C 1
ATOM 1243 O O . ASP A 1 160 ? -7.377 2.292 -5.836 1.00 94.19 160 ASP A O 1
ATOM 1247 N N . HIS A 1 161 ? -9.001 3.823 -5.599 1.00 93.06 161 HIS A N 1
ATOM 1248 C CA . HIS A 1 161 ? -9.367 3.390 -4.248 1.00 93.06 161 HIS A CA 1
ATOM 1249 C C . HIS A 1 161 ? -9.889 1.945 -4.210 1.00 93.06 161 HIS A C 1
ATOM 1251 O O . HIS A 1 161 ? -9.579 1.205 -3.278 1.00 93.06 161 HIS A O 1
ATOM 1257 N N . SER A 1 162 ? -10.634 1.502 -5.228 1.00 93.94 162 SER A N 1
ATOM 1258 C CA . SER A 1 162 ? -11.145 0.125 -5.281 1.00 93.94 162 SER A CA 1
ATOM 1259 C C . SER A 1 162 ? -10.015 -0.894 -5.459 1.00 93.94 162 SER A C 1
ATOM 1261 O O . SER A 1 162 ? -10.038 -1.981 -4.871 1.00 93.94 162 SER A O 1
ATOM 1263 N N . LEU A 1 163 ? -8.974 -0.519 -6.207 1.00 96.12 163 LEU A N 1
ATOM 1264 C CA . LEU A 1 163 ? -7.777 -1.329 -6.388 1.00 96.12 163 LEU A CA 1
ATOM 1265 C C . LEU A 1 163 ? -6.949 -1.417 -5.097 1.00 96.12 163 LEU A C 1
ATOM 1267 O O . LEU A 1 163 ? -6.498 -2.509 -4.743 1.00 96.12 163 LEU A O 1
ATOM 1271 N N . LEU A 1 164 ? -6.816 -0.306 -4.360 1.00 97.12 164 LEU A N 1
ATOM 1272 C CA . LEU A 1 164 ? -6.205 -0.272 -3.025 1.00 97.12 164 LEU A CA 1
ATOM 1273 C C . LEU A 1 164 ? -6.930 -1.213 -2.048 1.00 97.12 164 LEU A C 1
ATOM 1275 O O . LEU A 1 164 ? -6.290 -2.071 -1.435 1.00 97.12 164 LEU A O 1
ATOM 1279 N N . GLN A 1 165 ? -8.259 -1.103 -1.951 1.00 96.31 165 GLN A N 1
ATOM 1280 C CA . GLN A 1 165 ? -9.080 -1.976 -1.104 1.00 96.31 165 GLN A CA 1
ATOM 1281 C C . GLN A 1 165 ? -8.905 -3.452 -1.480 1.00 96.31 165 GLN A C 1
ATOM 1283 O O . GLN A 1 165 ? -8.696 -4.308 -0.618 1.00 96.31 165 GLN A O 1
ATOM 1288 N N . THR A 1 166 ? -8.922 -3.756 -2.781 1.00 97.81 166 THR A N 1
ATOM 1289 C CA . THR A 1 166 ? -8.740 -5.123 -3.290 1.00 97.81 166 THR A CA 1
ATOM 1290 C C . THR A 1 166 ? -7.366 -5.687 -2.926 1.00 97.81 166 THR A C 1
ATOM 1292 O O . THR A 1 166 ? -7.256 -6.861 -2.561 1.00 97.81 166 THR A O 1
ATOM 1295 N N . LEU A 1 167 ? -6.308 -4.877 -3.017 1.00 98.38 167 LEU A N 1
ATOM 1296 C CA . LEU A 1 167 ? -4.961 -5.287 -2.627 1.00 98.38 167 LEU A CA 1
ATOM 1297 C C . LEU A 1 167 ? -4.880 -5.566 -1.122 1.00 98.38 167 LEU A C 1
ATOM 1299 O O . LEU A 1 167 ? -4.384 -6.625 -0.737 1.00 98.38 167 LEU A O 1
ATOM 1303 N N . LEU A 1 168 ? -5.393 -4.666 -0.279 1.00 98.19 168 LEU A N 1
ATOM 1304 C CA . LEU A 1 168 ? -5.413 -4.853 1.175 1.00 98.19 168 LEU A CA 1
ATOM 1305 C C . LEU A 1 168 ? -6.169 -6.121 1.579 1.00 98.19 168 LEU A C 1
ATOM 1307 O O . LEU A 1 168 ? -5.641 -6.933 2.340 1.00 98.19 168 LEU A O 1
ATOM 1311 N N . GLU A 1 169 ? -7.349 -6.345 1.003 1.00 97.56 169 GLU A N 1
ATOM 1312 C CA . GLU A 1 169 ? -8.140 -7.554 1.231 1.00 97.56 169 GLU A CA 1
ATOM 1313 C C . GLU A 1 169 ? -7.344 -8.823 0.875 1.00 97.56 169 GLU A C 1
ATOM 1315 O O . GLU A 1 169 ? -7.285 -9.777 1.655 1.00 97.56 169 GLU A O 1
ATOM 1320 N N . LYS A 1 170 ? -6.667 -8.839 -0.282 1.00 98.25 170 LYS A N 1
ATOM 1321 C CA . LYS A 1 170 ? -5.842 -9.982 -0.710 1.00 98.25 170 LYS A CA 1
ATOM 1322 C C . LYS A 1 170 ? -4.624 -10.199 0.188 1.00 98.25 170 LYS A C 1
ATOM 1324 O O . LYS A 1 170 ? -4.318 -11.349 0.504 1.00 98.25 170 LYS A O 1
ATOM 1329 N N . LEU A 1 171 ? -3.953 -9.131 0.624 1.00 98.31 171 LEU A N 1
ATOM 1330 C CA . LEU A 1 171 ? -2.824 -9.214 1.557 1.00 98.31 171 LEU A CA 1
ATOM 1331 C C . LEU A 1 171 ? -3.257 -9.827 2.892 1.00 98.31 171 LEU A C 1
ATOM 1333 O O . LEU A 1 171 ? -2.607 -10.756 3.370 1.00 98.31 171 LEU A O 1
ATOM 1337 N N . GLY A 1 172 ? -4.373 -9.361 3.461 1.00 96.50 172 GLY A N 1
ATOM 1338 C CA . GLY A 1 172 ? -4.915 -9.907 4.706 1.00 96.50 172 GLY A CA 1
ATOM 1339 C C . GLY A 1 172 ? -5.306 -11.381 4.573 1.00 96.50 172 GLY A C 1
ATOM 1340 O O . GLY A 1 172 ? -4.890 -12.202 5.391 1.00 96.50 172 GLY A O 1
ATOM 1341 N N . ARG A 1 173 ? -6.011 -11.757 3.495 1.00 95.25 173 ARG A N 1
ATOM 1342 C CA . ARG A 1 173 ? -6.404 -13.157 3.233 1.00 95.25 173 ARG A CA 1
ATOM 1343 C C . ARG A 1 173 ? -5.219 -14.106 3.060 1.00 95.25 173 ARG A C 1
ATOM 1345 O O . ARG A 1 173 ? -5.317 -15.266 3.447 1.00 95.25 173 ARG A O 1
ATOM 1352 N N . GLN A 1 174 ? -4.108 -13.631 2.498 1.00 96.19 174 GLN A N 1
ATOM 1353 C CA . GLN A 1 174 ? -2.872 -14.411 2.365 1.00 96.19 174 GLN A CA 1
ATOM 1354 C C . GLN A 1 174 ? -1.939 -14.292 3.581 1.00 96.19 174 GLN A C 1
ATOM 1356 O O . GLN A 1 174 ? -0.798 -14.746 3.526 1.00 96.19 174 GLN A O 1
ATOM 1361 N N . ASN A 1 175 ? -2.408 -13.706 4.689 1.00 95.62 175 ASN A N 1
ATOM 1362 C CA . ASN A 1 175 ? -1.645 -13.537 5.926 1.00 95.62 175 ASN A CA 1
ATOM 1363 C C . ASN A 1 175 ? -0.370 -12.674 5.767 1.00 95.62 175 ASN A C 1
ATOM 1365 O O . ASN A 1 175 ? 0.565 -12.772 6.561 1.00 95.62 175 ASN A O 1
ATOM 1369 N N . LEU A 1 176 ? -0.332 -11.788 4.764 1.00 97.44 176 LEU A N 1
ATOM 1370 C CA . LEU A 1 176 ? 0.759 -10.840 4.502 1.00 97.44 176 LEU A CA 1
ATOM 1371 C C . LEU A 1 176 ? 0.563 -9.535 5.295 1.00 97.44 176 LEU A C 1
ATOM 1373 O O . LEU A 1 176 ? 0.598 -8.432 4.748 1.00 97.44 176 LEU A O 1
ATOM 1377 N N . TRP A 1 177 ? 0.352 -9.659 6.607 1.00 96.62 177 TRP A N 1
ATOM 1378 C CA . TRP A 1 177 ? -0.064 -8.546 7.468 1.00 96.62 177 TRP A CA 1
ATOM 1379 C C . TRP A 1 177 ? 0.947 -7.409 7.579 1.00 96.62 177 TRP A C 1
ATOM 1381 O O . TRP A 1 177 ? 0.537 -6.261 7.696 1.00 96.62 177 TRP A O 1
ATOM 1391 N N . LEU A 1 178 ? 2.253 -7.694 7.534 1.00 96.12 178 LEU A N 1
ATOM 1392 C CA . LEU A 1 178 ? 3.269 -6.636 7.566 1.00 96.12 178 LEU A CA 1
ATOM 1393 C C . LEU A 1 178 ? 3.092 -5.675 6.381 1.00 96.12 178 LEU A C 1
ATOM 1395 O O . LEU A 1 178 ? 2.937 -4.476 6.586 1.00 96.12 178 LEU A O 1
ATOM 1399 N N . ARG A 1 179 ? 2.974 -6.226 5.167 1.00 97.25 179 ARG A N 1
ATOM 1400 C CA . ARG A 1 179 ? 2.725 -5.450 3.945 1.00 97.25 179 ARG A CA 1
ATOM 1401 C C . ARG A 1 179 ? 1.376 -4.739 3.985 1.00 97.25 179 ARG A C 1
ATOM 1403 O O . ARG A 1 179 ? 1.287 -3.587 3.582 1.00 97.25 179 ARG A O 1
ATOM 1410 N N . ALA A 1 180 ? 0.330 -5.393 4.498 1.00 98.12 180 ALA A N 1
ATOM 1411 C CA . ALA A 1 180 ? -0.980 -4.758 4.652 1.00 98.12 180 ALA A CA 1
ATOM 1412 C C . ALA A 1 180 ? -0.913 -3.521 5.569 1.00 98.12 180 ALA A C 1
ATOM 1414 O O . ALA A 1 180 ? -1.486 -2.484 5.245 1.00 98.12 180 ALA A O 1
ATOM 1415 N N . ARG A 1 181 ? -0.166 -3.604 6.680 1.00 97.50 181 ARG A N 1
ATOM 1416 C CA . ARG A 1 181 ? 0.058 -2.479 7.603 1.00 97.50 181 ARG A CA 1
ATOM 1417 C C . ARG A 1 181 ? 0.833 -1.343 6.950 1.00 97.50 181 ARG A C 1
ATOM 1419 O O . ARG A 1 181 ? 0.429 -0.196 7.096 1.00 97.50 181 ARG A O 1
ATOM 1426 N N . GLU A 1 182 ? 1.913 -1.652 6.235 1.00 96.38 182 GLU A N 1
ATOM 1427 C CA . GLU A 1 182 ? 2.723 -0.658 5.515 1.00 96.38 182 GLU A CA 1
ATOM 1428 C C . GLU A 1 182 ? 1.886 0.079 4.466 1.00 96.38 182 GLU A C 1
ATOM 1430 O O . GLU A 1 182 ? 1.805 1.308 4.491 1.00 96.38 182 GLU A O 1
ATOM 1435 N N . VAL A 1 183 ? 1.173 -0.676 3.625 1.00 97.12 183 VAL A N 1
ATOM 1436 C CA . VAL A 1 183 ? 0.277 -0.136 2.598 1.00 97.12 183 VAL A CA 1
ATOM 1437 C C . VAL A 1 183 ? -0.810 0.742 3.214 1.00 97.12 183 VAL A C 1
ATOM 1439 O O . VAL A 1 183 ? -1.016 1.870 2.763 1.00 97.12 183 VAL A O 1
ATOM 1442 N N . PHE A 1 184 ? -1.498 0.262 4.252 1.00 97.62 184 PHE A N 1
ATOM 1443 C CA . PHE A 1 184 ? -2.566 1.020 4.903 1.00 97.62 184 PHE A CA 1
ATOM 1444 C C . PHE A 1 184 ? -2.034 2.289 5.575 1.00 97.62 184 PHE A C 1
ATOM 1446 O O . PHE A 1 184 ? -2.616 3.357 5.399 1.00 97.62 184 PHE A O 1
ATOM 1453 N N . LYS A 1 185 ? -0.898 2.208 6.282 1.00 95.81 185 LYS A N 1
ATOM 1454 C CA . LYS A 1 185 ? -0.250 3.365 6.917 1.00 95.81 185 LYS A CA 1
ATOM 1455 C C . LYS A 1 185 ? 0.122 4.430 5.888 1.00 95.81 185 LYS A C 1
ATOM 1457 O O . LYS A 1 185 ? -0.185 5.604 6.095 1.00 95.81 185 LYS A O 1
ATOM 1462 N N . HIS A 1 186 ? 0.770 4.037 4.791 1.00 95.19 186 HIS A N 1
ATOM 1463 C CA . HIS A 1 186 ? 1.179 4.979 3.754 1.00 95.19 186 HIS A CA 1
ATOM 1464 C C . HIS A 1 186 ? -0.047 5.599 3.069 1.00 95.19 186 HIS A C 1
ATOM 1466 O O . HIS A 1 186 ? -0.138 6.820 2.957 1.00 95.19 186 HIS A O 1
ATOM 1472 N N . SER A 1 187 ? -1.049 4.787 2.732 1.00 96.50 187 SER A N 1
ATOM 1473 C CA . SER A 1 187 ? -2.303 5.255 2.127 1.00 96.50 187 SER A CA 1
ATOM 1474 C C . SER A 1 187 ? -3.061 6.232 3.036 1.00 96.50 187 SER A C 1
ATOM 1476 O O . SER A 1 187 ? -3.556 7.256 2.567 1.00 96.50 187 SER A O 1
ATOM 1478 N N . LEU A 1 188 ? -3.100 5.968 4.349 1.00 94.44 188 LEU A N 1
ATOM 1479 C CA . LEU A 1 188 ? -3.659 6.882 5.349 1.00 94.44 188 LEU A CA 1
ATOM 1480 C C . LEU A 1 188 ? -2.904 8.218 5.357 1.00 94.44 188 LEU A C 1
ATOM 1482 O O . LEU A 1 188 ? -3.536 9.269 5.305 1.00 94.44 188 LEU A O 1
ATOM 1486 N N . SER A 1 189 ? -1.566 8.187 5.361 1.00 92.50 189 SER A N 1
ATOM 1487 C CA . SER A 1 189 ? -0.745 9.408 5.328 1.00 92.50 189 SER A CA 1
ATOM 1488 C C . SER A 1 189 ? -0.857 10.195 4.017 1.00 92.50 189 SER A C 1
ATOM 1490 O O . SER A 1 189 ? -0.744 11.416 4.033 1.00 92.50 189 SER A O 1
ATOM 1492 N N . ALA A 1 190 ? -1.137 9.510 2.906 1.00 93.06 190 ALA A N 1
ATOM 1493 C CA . ALA A 1 190 ? -1.372 10.107 1.596 1.00 93.06 190 ALA A CA 1
ATOM 1494 C C . ALA A 1 190 ? -2.819 10.613 1.407 1.00 93.06 190 ALA A C 1
ATOM 1496 O O . ALA A 1 190 ? -3.147 11.143 0.350 1.00 93.06 190 ALA A O 1
ATOM 1497 N N . GLY A 1 191 ? -3.690 10.467 2.416 1.00 93.88 191 GLY A N 1
ATOM 1498 C CA . GLY A 1 191 ? -5.044 11.026 2.403 1.00 93.88 191 GLY A CA 1
ATOM 1499 C C . GLY A 1 191 ? -6.121 10.144 1.764 1.00 93.88 191 GLY A C 1
ATOM 1500 O O . GLY A 1 191 ? -7.217 10.635 1.512 1.00 93.88 191 GLY A O 1
ATOM 1501 N N . TYR A 1 192 ? -5.868 8.848 1.545 1.00 94.81 192 TYR A N 1
ATOM 1502 C CA . TYR A 1 192 ? -6.862 7.921 0.969 1.00 94.81 192 TYR A CA 1
ATOM 1503 C C . TYR A 1 192 ? -7.972 7.500 1.945 1.00 94.81 192 TYR A C 1
ATOM 1505 O O . TYR A 1 192 ? -8.954 6.886 1.531 1.00 94.81 192 TYR A O 1
ATOM 1513 N N . TYR A 1 193 ? -7.835 7.839 3.229 1.00 94.62 193 TYR A N 1
ATOM 1514 C CA . TYR A 1 193 ? -8.795 7.511 4.286 1.00 94.62 193 TYR A CA 1
ATOM 1515 C C . TYR A 1 193 ? -9.168 8.747 5.125 1.00 94.62 193 TYR A C 1
ATOM 1517 O O . TYR A 1 193 ? -8.933 8.757 6.334 1.00 94.62 193 TYR A O 1
ATOM 1525 N N . PRO A 1 194 ? -9.746 9.802 4.520 1.00 91.38 194 PRO A N 1
ATOM 1526 C CA . PRO A 1 194 ? -10.011 11.068 5.214 1.00 91.38 194 PRO A CA 1
ATOM 1527 C C . PRO A 1 194 ? -11.027 10.933 6.362 1.00 91.38 194 PRO A C 1
ATOM 1529 O O . PRO A 1 194 ? -10.970 11.685 7.332 1.00 91.38 194 PRO A O 1
ATOM 1532 N N . ASP A 1 195 ? -11.931 9.954 6.275 1.00 91.88 195 ASP A N 1
ATOM 1533 C CA . ASP A 1 195 ? -12.971 9.701 7.279 1.00 91.88 195 ASP A CA 1
ATOM 1534 C C . ASP A 1 195 ? -12.529 8.751 8.405 1.00 91.88 195 ASP A C 1
ATOM 1536 O O . ASP A 1 195 ? -13.296 8.503 9.341 1.00 91.88 195 ASP A O 1
ATOM 1540 N N . VAL A 1 196 ? -11.306 8.208 8.331 1.00 94.75 196 VAL A N 1
ATOM 1541 C CA . VAL A 1 196 ? -10.719 7.403 9.406 1.00 94.75 196 VAL A CA 1
ATOM 1542 C C . VAL A 1 196 ? -10.024 8.334 10.387 1.00 94.75 196 VAL A C 1
ATOM 1544 O O . VAL A 1 196 ? -9.030 8.977 10.061 1.00 94.75 196 VAL A O 1
ATOM 1547 N N . SER A 1 197 ? -10.528 8.391 11.617 1.00 93.00 197 SER A N 1
ATOM 1548 C CA . SER A 1 197 ? -9.978 9.259 12.655 1.00 93.00 197 SER A CA 1
ATOM 1549 C C . SER A 1 197 ? -9.774 8.505 13.958 1.00 93.00 197 SER A C 1
ATOM 1551 O O . SER A 1 197 ? -10.701 7.910 14.502 1.00 93.00 197 SER A O 1
ATOM 1553 N N . ALA A 1 198 ? -8.548 8.553 14.471 1.00 90.12 198 ALA A N 1
ATOM 1554 C CA . ALA A 1 198 ? -8.168 8.023 15.772 1.00 90.12 198 ALA A CA 1
ATOM 1555 C C . ALA A 1 198 ? -7.181 8.999 16.414 1.00 90.12 198 ALA A C 1
ATOM 1557 O O . ALA A 1 198 ? -5.969 8.866 16.264 1.00 90.12 198 ALA A O 1
ATOM 1558 N N . ALA A 1 199 ? -7.682 10.029 17.089 1.00 81.75 199 ALA A N 1
ATOM 1559 C CA . ALA A 1 199 ? -6.797 10.973 17.759 1.00 81.75 199 ALA A CA 1
ATOM 1560 C C . ALA A 1 199 ? -6.146 10.305 18.989 1.00 81.75 199 ALA A C 1
ATOM 1562 O O . ALA A 1 199 ? -6.865 9.717 19.812 1.00 81.75 199 ALA A O 1
ATOM 1563 N N . PRO A 1 200 ? -4.812 10.396 19.153 1.00 76.94 200 PRO A N 1
ATOM 1564 C CA . PRO A 1 200 ? -4.133 9.865 20.329 1.00 76.94 200 PRO A CA 1
ATOM 1565 C C . PRO A 1 200 ? -4.733 10.420 21.625 1.00 76.94 200 PRO A C 1
ATOM 1567 O O . PRO A 1 200 ? -4.904 11.628 21.775 1.00 76.94 200 PRO A O 1
ATOM 1570 N N . GLY A 1 201 ? -5.071 9.533 22.562 1.00 71.44 201 GLY A N 1
ATOM 1571 C CA . GLY A 1 201 ? -5.604 9.898 23.877 1.00 71.44 201 GLY A CA 1
ATOM 1572 C C . GLY A 1 201 ? -7.106 10.198 23.934 1.00 71.44 201 GLY A C 1
ATOM 1573 O O . GLY A 1 201 ? -7.647 10.245 25.035 1.00 71.44 201 GLY A O 1
ATOM 1574 N N . LEU A 1 202 ? -7.808 10.335 22.800 1.00 80.06 202 LEU A N 1
ATOM 1575 C CA . LEU A 1 202 ? -9.264 10.553 22.803 1.00 80.06 202 LEU A CA 1
ATOM 1576 C C . LEU A 1 202 ? -10.079 9.269 22.997 1.00 80.06 202 LEU A C 1
ATOM 1578 O O . LEU A 1 202 ? -11.296 9.349 23.147 1.00 80.06 202 LEU A O 1
ATOM 1582 N N . MET A 1 203 ? -9.443 8.089 22.986 1.00 90.44 203 MET A N 1
ATOM 1583 C CA . MET A 1 203 ? -10.116 6.791 23.156 1.00 90.44 203 MET A CA 1
ATOM 1584 C C . MET A 1 203 ? -11.346 6.592 22.244 1.00 90.44 203 MET A C 1
ATOM 1586 O O . MET A 1 203 ? -12.277 5.850 22.579 1.00 90.44 203 MET A O 1
ATOM 1590 N N . ALA A 1 204 ? -11.348 7.252 21.086 1.00 94.62 204 ALA A N 1
ATOM 1591 C CA . ALA A 1 204 ? -12.411 7.217 20.095 1.00 94.62 204 ALA A CA 1
ATOM 1592 C C . ALA A 1 204 ? -11.834 6.927 18.705 1.00 94.62 204 ALA A C 1
ATOM 1594 O O . ALA A 1 204 ? -10.877 7.577 18.280 1.00 94.62 204 ALA A O 1
ATOM 1595 N N . LEU A 1 205 ? -12.427 5.953 18.019 1.00 97.19 205 LEU A N 1
ATOM 1596 C CA . LEU A 1 205 ? -12.168 5.631 16.619 1.00 97.19 205 LEU A CA 1
ATOM 1597 C C . LEU A 1 205 ? -13.408 5.967 15.797 1.00 97.19 205 LEU A C 1
ATOM 1599 O O . LEU A 1 205 ? -14.512 5.551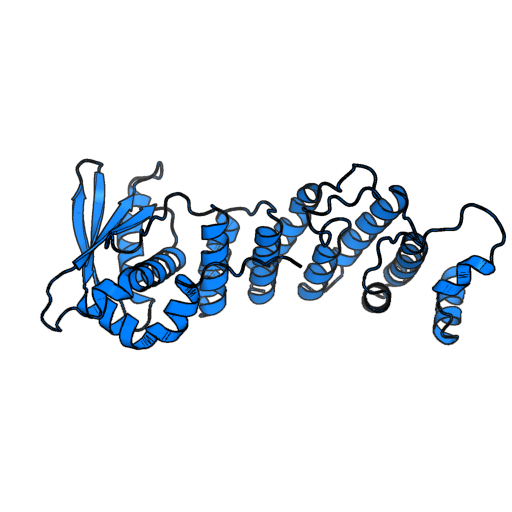 16.131 1.00 97.19 205 LEU A O 1
ATOM 1603 N N . VAL A 1 206 ? -13.223 6.675 14.696 1.00 96.62 206 VAL A N 1
ATOM 1604 C CA . VAL A 1 206 ? -14.263 6.947 13.706 1.00 96.62 206 VAL A CA 1
ATOM 1605 C C . VAL A 1 206 ? -13.843 6.283 12.404 1.00 96.62 206 VAL A C 1
ATOM 1607 O O . VAL A 1 206 ? -12.712 6.478 11.963 1.00 96.62 206 VAL A O 1
ATOM 1610 N N . VAL A 1 207 ? -14.731 5.487 11.810 1.00 96.81 207 VAL A N 1
ATOM 1611 C CA . VAL A 1 207 ? -14.487 4.790 10.537 1.00 96.81 207 VAL A CA 1
ATOM 1612 C C . VAL A 1 207 ? -15.713 4.876 9.624 1.00 96.81 207 VAL A C 1
ATOM 1614 O O . VAL A 1 207 ? -16.839 4.793 10.123 1.00 96.81 207 VAL A O 1
ATOM 1617 N N . PRO A 1 208 ? -15.540 5.024 8.298 1.00 94.81 208 PRO A N 1
ATOM 1618 C CA . PRO A 1 208 ? -16.646 4.977 7.346 1.00 94.81 208 PRO A CA 1
ATOM 1619 C C . PRO A 1 208 ? -17.082 3.529 7.066 1.00 94.81 208 PRO A C 1
ATOM 1621 O O . PRO A 1 208 ? -16.284 2.593 7.149 1.00 94.81 208 PRO A O 1
ATOM 1624 N N . CYS A 1 209 ? -18.348 3.322 6.698 1.00 93.31 209 CYS A N 1
ATOM 1625 C CA . CYS A 1 209 ? -18.894 1.982 6.446 1.00 93.31 209 CYS A CA 1
ATOM 1626 C C . CYS A 1 209 ? -18.373 1.286 5.174 1.00 93.31 209 CYS A C 1
ATOM 1628 O O . CYS A 1 209 ? -18.605 0.089 4.995 1.00 93.31 209 CYS A O 1
ATOM 1630 N N . GLN A 1 210 ? -17.659 2.000 4.301 1.00 92.44 210 GLN A N 1
ATOM 1631 C CA . GLN A 1 210 ? -17.065 1.446 3.079 1.00 92.44 210 GLN A CA 1
ATOM 1632 C C . GLN A 1 210 ? -15.779 0.662 3.315 1.00 92.44 210 GLN A C 1
ATOM 1634 O O . GLN A 1 210 ? -15.344 -0.022 2.394 1.00 92.44 210 GLN A O 1
ATOM 1639 N N . LEU A 1 211 ? -15.173 0.740 4.505 1.00 95.06 211 LEU A N 1
ATOM 1640 C CA . LEU A 1 211 ? -13.969 -0.040 4.778 1.00 95.06 211 LEU A CA 1
ATOM 1641 C C . LEU A 1 211 ? -14.261 -1.544 4.706 1.00 95.06 211 LEU A C 1
ATOM 1643 O O . LEU A 1 211 ? -15.263 -2.041 5.239 1.00 95.06 211 LEU A O 1
ATOM 1647 N N . GLY A 1 212 ? -13.362 -2.273 4.055 1.00 95.25 212 GLY A N 1
ATOM 1648 C CA . GLY A 1 212 ? -13.293 -3.725 4.059 1.00 95.25 212 GLY A CA 1
ATOM 1649 C C . GLY A 1 212 ? -12.905 -4.285 5.427 1.00 95.25 212 GLY A C 1
ATOM 1650 O O . GLY A 1 212 ? 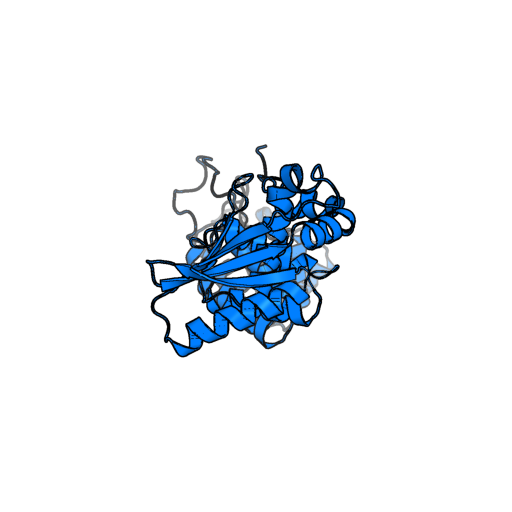-12.532 -3.565 6.354 1.00 95.25 212 GLY A O 1
ATOM 1651 N N . GLU A 1 213 ? -12.996 -5.604 5.574 1.00 97.12 213 GLU A N 1
ATOM 1652 C CA . GLU A 1 213 ? -12.738 -6.271 6.855 1.00 97.12 213 GLU A CA 1
ATOM 1653 C C . GLU A 1 213 ? -11.271 -6.127 7.287 1.00 97.12 213 GLU A C 1
ATOM 1655 O O . GLU A 1 213 ? -10.989 -5.819 8.446 1.00 97.12 213 GLU A O 1
ATOM 1660 N N . VAL A 1 214 ? -10.335 -6.267 6.340 1.00 98.00 214 VAL A N 1
ATOM 1661 C CA . VAL A 1 214 ? -8.900 -6.083 6.602 1.00 98.00 214 VAL A CA 1
ATOM 1662 C C . VAL A 1 214 ? -8.586 -4.638 6.993 1.00 98.00 214 VAL A C 1
ATOM 1664 O O . VAL A 1 214 ? -7.849 -4.409 7.947 1.00 98.00 214 VAL A O 1
ATOM 1667 N N . GLU A 1 215 ? -9.179 -3.657 6.315 1.00 98.06 215 GLU A N 1
ATOM 1668 C CA . GLU A 1 215 ? -8.991 -2.234 6.628 1.00 98.06 215 GLU A CA 1
ATOM 1669 C C . GLU A 1 215 ? -9.509 -1.888 8.026 1.00 98.06 215 GLU A C 1
ATOM 1671 O O . GLU A 1 215 ? -8.831 -1.197 8.785 1.00 98.06 215 GLU A O 1
ATOM 1676 N N . LEU A 1 216 ? -10.677 -2.419 8.404 1.00 98.12 216 LEU A N 1
ATOM 1677 C CA . LEU A 1 216 ? -11.227 -2.262 9.751 1.00 98.12 216 LEU A CA 1
ATOM 1678 C C . LEU A 1 216 ? -10.314 -2.896 10.808 1.00 98.12 216 LEU A C 1
ATOM 1680 O O . LEU A 1 216 ? -10.095 -2.295 11.859 1.00 98.12 216 LEU A O 1
ATOM 1684 N N . ALA A 1 217 ? -9.737 -4.070 10.538 1.00 98.25 217 ALA A N 1
ATOM 1685 C CA . ALA A 1 217 ? -8.791 -4.705 11.453 1.00 98.25 217 ALA A CA 1
ATOM 1686 C C . ALA A 1 217 ? -7.520 -3.860 11.634 1.00 98.25 217 ALA A C 1
ATOM 1688 O O . ALA A 1 217 ? -7.087 -3.640 12.764 1.00 98.25 217 ALA A O 1
ATOM 1689 N N . LEU A 1 218 ? -6.963 -3.320 10.546 1.00 98.00 218 LEU A N 1
ATOM 1690 C CA . LEU A 1 218 ? -5.802 -2.426 10.589 1.00 98.00 218 LEU A CA 1
ATOM 1691 C C . LEU A 1 218 ? -6.117 -1.118 11.333 1.00 98.00 218 LEU A C 1
ATOM 1693 O O . LEU A 1 218 ? -5.314 -0.667 12.152 1.00 98.00 218 LEU A O 1
ATOM 1697 N N . ALA A 1 219 ? -7.307 -0.546 11.125 1.00 97.75 219 ALA A N 1
ATOM 1698 C CA . ALA A 1 219 ? -7.770 0.631 11.856 1.00 97.75 219 ALA A CA 1
ATOM 1699 C C . ALA A 1 219 ? -7.906 0.361 13.366 1.00 97.75 219 ALA A C 1
ATOM 1701 O O . ALA A 1 219 ? -7.546 1.218 14.176 1.00 97.75 219 ALA A O 1
ATOM 1702 N N . LEU A 1 220 ? -8.365 -0.833 13.762 1.00 98.00 220 LEU A N 1
ATOM 1703 C CA . LEU A 1 220 ? -8.419 -1.255 15.165 1.00 98.00 220 LEU A CA 1
ATOM 1704 C C . LEU A 1 220 ? -7.018 -1.412 15.775 1.00 98.00 220 LEU A C 1
ATOM 1706 O O . LEU A 1 220 ? -6.792 -0.945 16.891 1.00 98.00 220 LEU A O 1
ATOM 1710 N N . GLU A 1 221 ? -6.068 -2.024 15.062 1.00 97.00 221 GLU A N 1
ATOM 1711 C CA . GLU A 1 221 ? -4.678 -2.144 15.531 1.00 97.00 221 GLU A CA 1
ATOM 1712 C C . GLU A 1 221 ? -4.026 -0.771 15.730 1.00 97.00 221 GLU A C 1
ATOM 1714 O O . GLU A 1 221 ? -3.423 -0.510 16.778 1.00 97.00 221 GLU A O 1
ATOM 1719 N N . MET A 1 222 ? -4.190 0.128 14.756 1.00 95.88 222 MET A N 1
ATOM 1720 C CA . MET A 1 222 ? -3.732 1.515 14.841 1.00 95.88 222 MET A CA 1
ATOM 1721 C C . MET A 1 222 ? -4.358 2.223 16.049 1.00 95.88 222 MET A C 1
ATOM 1723 O O . MET A 1 222 ? -3.651 2.817 16.863 1.00 95.88 222 MET A O 1
ATOM 1727 N N . PHE A 1 223 ? -5.679 2.115 16.206 1.00 96.12 223 PHE A N 1
ATOM 1728 C CA . PHE A 1 223 ? -6.424 2.748 17.289 1.00 96.12 223 PHE A CA 1
ATOM 1729 C C . PHE A 1 223 ? -5.969 2.295 18.679 1.00 96.12 223 PHE A C 1
ATOM 1731 O O . PHE A 1 223 ? -5.746 3.125 19.567 1.00 96.12 223 PHE A O 1
ATOM 1738 N N . VAL A 1 224 ? -5.799 0.986 18.870 1.00 95.56 224 VAL A N 1
ATOM 1739 C CA . VAL A 1 224 ? -5.299 0.416 20.126 1.00 95.56 224 VAL A CA 1
ATOM 1740 C C . VAL A 1 224 ? -3.874 0.897 20.404 1.00 95.56 224 VAL A C 1
ATOM 1742 O O . VAL A 1 224 ? -3.562 1.271 21.535 1.00 95.56 224 VAL A O 1
ATOM 1745 N N . SER A 1 225 ? -3.030 0.959 19.374 1.00 94.69 225 SER A N 1
ATOM 1746 C CA . SER A 1 225 ? -1.639 1.413 19.487 1.00 94.69 225 SER A CA 1
ATOM 1747 C C . SER A 1 225 ? -1.537 2.889 19.879 1.00 94.69 225 SER A C 1
ATOM 1749 O O . SER A 1 225 ? -0.774 3.233 20.779 1.00 94.69 225 SER A O 1
ATOM 1751 N N . PHE A 1 226 ? -2.356 3.764 19.288 1.00 92.62 226 PHE A N 1
ATOM 1752 C CA . PHE A 1 226 ? -2.396 5.194 19.631 1.00 92.62 226 PHE A CA 1
ATOM 1753 C C . PHE A 1 226 ? -2.852 5.477 21.063 1.00 92.62 226 PHE A C 1
ATOM 1755 O O . PHE A 1 226 ? -2.512 6.518 21.622 1.00 92.62 226 PHE A O 1
ATOM 1762 N N . ASN A 1 227 ? -3.607 4.560 21.667 1.00 92.50 227 ASN A N 1
ATOM 1763 C CA . ASN A 1 227 ? -4.107 4.694 23.032 1.00 92.50 227 ASN A CA 1
ATOM 1764 C C . ASN A 1 227 ? -3.329 3.820 24.032 1.00 92.50 227 ASN A C 1
ATOM 1766 O O . ASN A 1 227 ? -3.752 3.679 25.180 1.00 92.50 227 ASN A O 1
ATOM 1770 N N . ALA A 1 228 ? -2.179 3.256 23.641 1.00 92.62 228 ALA A N 1
ATOM 1771 C CA . ALA A 1 228 ? -1.407 2.342 24.481 1.00 92.62 228 ALA A CA 1
ATOM 1772 C C . ALA A 1 228 ? -1.012 2.950 25.838 1.00 92.62 228 ALA A C 1
ATOM 1774 O O . ALA A 1 228 ? -1.136 2.282 26.865 1.00 92.62 228 ALA A O 1
ATOM 1775 N N . SER A 1 229 ? -0.617 4.228 25.862 1.00 90.44 229 SER A N 1
ATOM 1776 C CA . SER A 1 229 ? -0.248 4.955 27.087 1.00 90.44 229 SER A CA 1
ATOM 1777 C C . SER A 1 229 ? -1.401 5.096 28.079 1.00 90.44 229 SER A C 1
ATOM 1779 O O . SER A 1 229 ? -1.164 5.165 29.281 1.00 90.44 229 SER A O 1
ATOM 1781 N N . ALA A 1 230 ? -2.642 5.101 27.596 1.00 89.56 230 ALA A N 1
ATOM 1782 C CA . ALA A 1 230 ? -3.829 5.191 28.431 1.00 89.56 230 ALA A CA 1
ATOM 1783 C C . ALA A 1 230 ? -4.405 3.807 28.785 1.00 89.56 230 ALA A C 1
ATOM 1785 O O . ALA A 1 230 ? -5.034 3.653 29.827 1.00 89.56 230 ALA A O 1
ATOM 1786 N N . ILE A 1 231 ? -4.165 2.790 27.948 1.00 91.88 231 ILE A N 1
ATOM 1787 C CA . ILE A 1 231 ? -4.655 1.419 28.146 1.00 91.88 231 ILE A CA 1
ATOM 1788 C C . ILE A 1 231 ? -3.767 0.621 29.111 1.00 91.88 231 ILE A C 1
ATOM 1790 O O . ILE A 1 231 ? -4.274 -0.078 29.988 1.00 91.88 231 ILE A O 1
ATOM 1794 N N . LEU A 1 232 ? -2.443 0.682 28.942 1.00 91.44 232 LEU A N 1
ATOM 1795 C CA . LEU A 1 232 ? -1.498 -0.162 29.683 1.00 91.44 232 LEU A CA 1
ATOM 1796 C C . LEU A 1 232 ? -1.494 0.074 31.206 1.00 91.44 232 LEU A C 1
ATOM 1798 O O . LEU A 1 232 ? -1.415 -0.925 31.924 1.00 91.44 232 LEU A O 1
ATOM 1802 N N . PRO A 1 233 ? -1.612 1.318 31.722 1.00 90.38 233 PRO A N 1
ATOM 1803 C CA . PRO A 1 233 ? -1.610 1.568 33.166 1.00 90.38 233 PRO A CA 1
ATOM 1804 C C . PRO A 1 233 ? -2.908 1.173 33.883 1.00 90.38 233 PRO A C 1
ATOM 1806 O O . PRO A 1 233 ? -2.929 1.121 35.111 1.00 90.38 233 PRO A O 1
ATOM 1809 N N . LEU A 1 234 ? -4.006 0.933 33.154 1.00 86.69 234 LEU A N 1
ATOM 1810 C CA . LEU A 1 234 ? -5.301 0.627 33.763 1.00 86.69 234 LEU A CA 1
ATOM 1811 C C . LEU A 1 234 ? -5.250 -0.707 34.532 1.00 86.69 234 LEU A C 1
ATOM 1813 O O . LEU A 1 234 ? -4.667 -1.676 34.030 1.00 86.69 234 LEU A O 1
ATOM 1817 N N . PRO A 1 235 ? -5.904 -0.799 35.708 1.00 81.44 235 PRO A N 1
ATOM 1818 C CA . PRO A 1 235 ? -5.927 -2.017 36.513 1.00 81.44 235 PRO A CA 1
ATOM 1819 C C . PRO A 1 235 ? -6.657 -3.152 35.793 1.00 81.44 235 PRO A C 1
ATOM 1821 O O . PRO A 1 235 ? -7.497 -2.926 34.916 1.00 81.44 235 PRO A O 1
ATOM 1824 N N . ASP A 1 236 ? -6.361 -4.402 36.162 1.00 71.81 236 ASP A N 1
ATOM 1825 C CA . ASP A 1 236 ? -6.954 -5.557 35.481 1.00 71.81 236 ASP A CA 1
ATOM 1826 C C . ASP A 1 236 ? -8.484 -5.644 35.624 1.00 71.81 236 ASP A C 1
ATOM 1828 O O . ASP A 1 236 ? -9.145 -6.207 34.755 1.00 71.81 236 ASP A O 1
ATOM 1832 N N . THR A 1 237 ? -9.035 -4.989 36.646 1.00 73.94 237 THR A N 1
ATOM 1833 C CA . THR A 1 237 ? -10.468 -4.874 36.945 1.00 73.94 237 THR A CA 1
ATOM 1834 C C . THR A 1 237 ? -11.168 -3.699 36.254 1.00 73.94 237 THR A C 1
ATOM 1836 O O . THR A 1 237 ? -12.368 -3.513 36.453 1.00 73.94 237 THR A O 1
ATOM 1839 N N . ALA A 1 238 ? -10.456 -2.888 35.461 1.00 74.88 238 ALA A N 1
ATOM 1840 C CA . ALA A 1 238 ? -11.055 -1.755 34.763 1.00 74.88 238 ALA A CA 1
ATOM 1841 C C . ALA A 1 238 ? -12.112 -2.229 33.751 1.00 74.88 238 ALA A C 1
ATOM 1843 O O . ALA A 1 238 ? -11.809 -2.971 32.819 1.00 74.88 238 ALA A O 1
ATOM 1844 N N . THR A 1 239 ? -13.346 -1.755 33.919 1.00 71.56 239 THR A N 1
ATOM 1845 C CA . THR A 1 239 ? -14.486 -1.998 33.016 1.00 71.56 239 THR A CA 1
ATOM 1846 C C . THR A 1 239 ? -14.653 -0.897 31.967 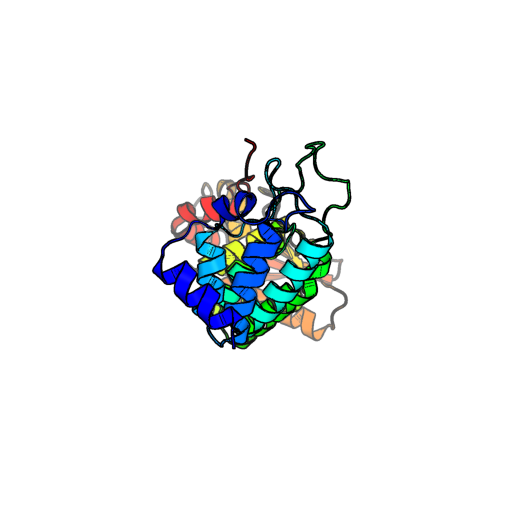1.00 71.56 239 THR A C 1
ATOM 1848 O O . THR A 1 239 ? -15.693 -0.806 31.311 1.00 71.56 239 THR A O 1
ATOM 1851 N N . SER A 1 240 ? -13.647 -0.031 31.815 1.00 78.81 240 SER A N 1
ATOM 1852 C CA . SER A 1 240 ? -13.651 1.019 30.805 1.00 78.81 240 SER A CA 1
ATOM 1853 C C . SER A 1 240 ? -13.640 0.424 29.395 1.00 78.81 240 SER A C 1
ATOM 1855 O O . SER A 1 240 ? -13.180 -0.693 29.153 1.00 78.81 240 SER A O 1
ATOM 1857 N N . SER A 1 241 ? -14.174 1.184 28.445 1.00 86.38 241 SER A N 1
ATOM 1858 C CA . SER A 1 241 ? -14.257 0.785 27.044 1.00 86.38 241 SER A CA 1
ATOM 1859 C C . SER A 1 241 ? -13.832 1.930 26.148 1.00 86.38 241 SER A C 1
ATOM 1861 O O . SER A 1 241 ? -14.180 3.079 26.421 1.00 86.38 241 SER A O 1
ATOM 1863 N N . LEU A 1 242 ? -13.164 1.604 25.051 1.00 93.50 242 LEU A N 1
ATOM 1864 C CA . LEU A 1 242 ? -12.883 2.555 23.985 1.00 93.50 242 LEU A CA 1
ATOM 1865 C C . LEU A 1 242 ? -14.101 2.651 23.058 1.00 93.50 242 LEU A C 1
ATOM 1867 O O . LEU A 1 242 ? -14.777 1.648 22.820 1.00 93.50 242 LEU A O 1
ATOM 1871 N N . SER A 1 243 ? -14.397 3.844 22.549 1.00 95.62 243 SER A N 1
ATOM 1872 C CA . SER A 1 243 ? -15.552 4.074 21.673 1.00 95.62 243 SER A CA 1
ATOM 1873 C C . SER A 1 243 ? -15.176 3.932 20.199 1.00 95.62 243 SER A C 1
ATOM 1875 O O . SER A 1 243 ? -14.085 4.324 19.788 1.00 95.62 243 SER A O 1
ATOM 1877 N N . ILE A 1 244 ? -16.075 3.353 19.404 1.00 97.69 244 ILE A N 1
ATOM 1878 C CA . ILE A 1 244 ? -15.934 3.243 17.952 1.00 97.69 244 ILE A CA 1
ATOM 1879 C C . ILE A 1 244 ? -17.239 3.719 17.310 1.00 97.69 244 ILE A C 1
ATOM 1881 O O . ILE A 1 244 ? -18.311 3.212 17.641 1.00 97.69 244 ILE A O 1
ATOM 1885 N N . THR A 1 245 ? -17.148 4.658 16.376 1.00 96.81 245 THR A N 1
ATOM 1886 C CA . THR A 1 245 ? -18.278 5.185 15.608 1.00 96.81 245 THR A CA 1
ATOM 1887 C C . THR A 1 245 ? -18.157 4.740 14.157 1.00 96.81 245 THR A C 1
ATOM 1889 O O . THR A 1 245 ? -17.200 5.099 13.469 1.00 96.81 245 THR A O 1
ATOM 1892 N N . LEU A 1 246 ? -19.146 3.979 13.687 1.00 96.38 246 LEU A N 1
ATOM 1893 C CA . LEU A 1 246 ? -19.265 3.561 12.295 1.00 96.38 246 LEU A CA 1
ATOM 1894 C C . LEU A 1 246 ? -20.152 4.556 11.538 1.00 96.38 246 LEU A C 1
ATOM 1896 O O . LEU A 1 246 ? -21.388 4.519 11.625 1.00 96.38 246 LEU A O 1
ATOM 1900 N N . LYS A 1 247 ? -19.503 5.451 10.793 1.00 93.75 247 LYS A N 1
ATOM 1901 C CA . LYS A 1 247 ? -20.169 6.510 10.042 1.00 93.75 247 LYS A CA 1
ATOM 1902 C C . LYS A 1 247 ? -20.930 5.958 8.855 1.00 93.75 247 LYS A C 1
ATOM 1904 O O . LYS A 1 247 ? -20.427 5.131 8.091 1.00 93.75 247 LYS A O 1
ATOM 1909 N N . ARG A 1 248 ? -22.144 6.472 8.694 1.00 88.69 248 ARG A N 1
ATOM 1910 C CA . ARG A 1 248 ? -22.955 6.247 7.508 1.00 88.69 248 ARG A CA 1
ATOM 1911 C C . ARG A 1 248 ? -22.434 7.113 6.370 1.00 88.69 248 ARG A C 1
ATOM 1913 O O . ARG A 1 248 ? -22.090 8.275 6.566 1.00 88.69 248 ARG A O 1
ATOM 1920 N N . THR A 1 249 ? -22.432 6.556 5.174 1.00 83.44 249 THR A N 1
ATOM 1921 C CA . THR A 1 249 ? -22.164 7.289 3.936 1.00 83.44 249 THR A CA 1
ATOM 1922 C C . THR A 1 249 ? -23.345 7.131 2.983 1.00 83.44 249 THR A C 1
ATOM 1924 O O . THR A 1 249 ? -24.357 6.530 3.344 1.00 83.44 249 THR A O 1
ATOM 1927 N N . GLN A 1 250 ? -23.261 7.694 1.774 1.00 75.19 250 GLN A N 1
ATOM 1928 C CA . GLN A 1 250 ? -24.354 7.663 0.787 1.00 75.19 250 GLN A CA 1
ATOM 1929 C C . GLN A 1 250 ? -24.669 6.250 0.236 1.00 75.19 250 GLN A C 1
ATOM 1931 O O . GLN A 1 250 ? -25.436 6.114 -0.713 1.00 75.19 250 GLN A O 1
ATOM 1936 N N . THR A 1 251 ? -24.086 5.193 0.807 1.00 70.50 251 THR A N 1
ATOM 1937 C CA . THR A 1 251 ? -24.331 3.793 0.441 1.00 70.50 251 THR A CA 1
ATOM 1938 C C . THR A 1 251 ? -25.742 3.326 0.808 1.00 70.50 251 THR A C 1
ATOM 1940 O O . THR A 1 251 ? -26.420 3.924 1.651 1.00 70.50 251 THR A O 1
ATOM 1943 N N . CYS A 1 252 ? -26.180 2.214 0.206 1.00 73.12 252 CYS A N 1
ATOM 1944 C CA . CYS A 1 252 ? -27.487 1.639 0.506 1.00 73.12 252 CYS A CA 1
ATOM 1945 C C . CYS A 1 252 ? -27.591 1.196 1.981 1.00 73.12 252 CYS A C 1
ATOM 1947 O O . CYS A 1 252 ? -26.594 0.908 2.647 1.00 73.12 252 CYS A O 1
ATOM 1949 N N . GLU A 1 253 ? -28.815 1.152 2.513 1.00 81.69 253 GLU A N 1
ATOM 1950 C CA . GLU A 1 253 ? -29.066 0.804 3.919 1.00 81.69 253 GLU A CA 1
ATOM 1951 C C . GLU A 1 253 ? -28.578 -0.612 4.271 1.00 81.69 253 GLU A C 1
ATOM 1953 O O . GLU A 1 253 ? -28.012 -0.823 5.344 1.00 81.69 253 GLU A O 1
ATOM 1958 N N . GLY A 1 254 ? -28.713 -1.561 3.339 1.00 82.38 254 GLY A N 1
ATOM 1959 C CA . GLY A 1 254 ? -28.220 -2.929 3.511 1.00 82.38 254 GLY A CA 1
ATOM 1960 C C . GLY A 1 254 ? -26.703 -2.991 3.705 1.00 82.38 254 GLY A C 1
ATOM 1961 O O . GLY A 1 254 ? -26.230 -3.650 4.634 1.00 82.38 254 GLY A O 1
ATOM 1962 N N . ASP A 1 255 ? -25.942 -2.246 2.898 1.00 84.25 255 ASP A N 1
ATOM 1963 C CA . ASP A 1 255 ? -24.482 -2.177 3.016 1.00 84.25 255 ASP A CA 1
ATOM 1964 C C . ASP A 1 255 ? -24.066 -1.589 4.364 1.00 84.25 255 ASP A C 1
ATOM 1966 O O . ASP A 1 255 ? -23.159 -2.112 5.016 1.00 84.25 255 ASP A O 1
ATOM 1970 N N . TYR A 1 256 ? -24.776 -0.557 4.825 1.00 88.75 256 TYR A N 1
ATOM 1971 C CA . TYR A 1 256 ? -24.518 0.074 6.116 1.00 88.75 256 TYR A CA 1
ATOM 1972 C C . TYR A 1 256 ? -24.734 -0.880 7.300 1.00 88.75 256 TYR A C 1
ATOM 1974 O O . TYR A 1 256 ? -23.900 -0.957 8.207 1.00 88.75 256 TYR A O 1
ATOM 1982 N N . ILE A 1 257 ? -25.824 -1.649 7.287 1.00 86.75 257 ILE A N 1
ATOM 1983 C CA . ILE A 1 257 ? -26.089 -2.663 8.316 1.00 86.75 257 ILE A CA 1
ATOM 1984 C C . ILE A 1 257 ? -25.023 -3.768 8.251 1.00 86.75 257 ILE A C 1
ATOM 1986 O O . ILE A 1 257 ? -24.484 -4.179 9.282 1.00 86.75 257 ILE A O 1
ATOM 1990 N N . SER A 1 258 ? -24.651 -4.208 7.044 1.00 92.06 258 SER A N 1
ATOM 1991 C CA . SER A 1 258 ? -23.611 -5.227 6.854 1.00 92.06 258 SER A CA 1
ATOM 1992 C C . SER A 1 258 ? -22.239 -4.785 7.380 1.00 92.06 258 SER A C 1
ATOM 1994 O O . SER A 1 258 ? -21.485 -5.609 7.902 1.00 92.06 258 SER A O 1
ATOM 1996 N N . ALA A 1 259 ? -21.930 -3.486 7.313 1.00 94.12 259 ALA A N 1
ATOM 1997 C CA . ALA A 1 259 ? -20.672 -2.929 7.797 1.00 94.12 259 ALA A CA 1
ATOM 1998 C C . ALA A 1 259 ? -20.508 -3.082 9.320 1.00 94.12 259 ALA A C 1
ATOM 2000 O O . ALA A 1 259 ? -19.390 -3.284 9.794 1.00 94.12 259 ALA A O 1
ATOM 2001 N N . GLY A 1 260 ? -21.606 -3.084 10.086 1.00 95.00 260 GLY A N 1
ATOM 2002 C CA . GLY A 1 260 ? -21.571 -3.385 11.519 1.00 95.00 260 GLY A CA 1
ATOM 2003 C C . GLY A 1 260 ? -21.091 -4.814 11.799 1.00 95.00 260 GLY A C 1
ATOM 2004 O O . GLY A 1 260 ? -20.183 -5.027 12.601 1.00 95.00 260 GLY A O 1
ATOM 2005 N N . ASN A 1 261 ? -21.627 -5.797 11.068 1.00 95.62 261 ASN A N 1
ATOM 2006 C CA . ASN A 1 261 ? -21.178 -7.194 11.158 1.00 95.62 261 ASN A CA 1
ATOM 2007 C C . ASN A 1 261 ? -19.729 -7.367 10.682 1.00 95.62 261 ASN A C 1
ATOM 2009 O O . ASN A 1 261 ? -18.968 -8.148 11.260 1.00 95.62 261 ASN A O 1
ATOM 2013 N N . ARG A 1 262 ? -19.328 -6.609 9.656 1.00 96.50 262 ARG A N 1
ATOM 2014 C CA . ARG A 1 262 ? -17.949 -6.584 9.158 1.00 96.50 262 ARG A CA 1
ATOM 2015 C C . ARG A 1 262 ? -16.978 -6.068 10.218 1.00 96.50 262 ARG A C 1
ATOM 2017 O O . ARG A 1 262 ? -15.945 -6.689 10.426 1.00 96.50 262 ARG A O 1
ATOM 2024 N N . LEU A 1 263 ? -17.328 -5.004 10.946 1.00 97.75 263 LEU A N 1
ATOM 2025 C CA . LEU A 1 263 ? -16.522 -4.484 12.057 1.00 97.75 263 LEU A CA 1
ATOM 2026 C C . LEU A 1 263 ? -16.353 -5.513 13.186 1.00 97.75 263 LEU A C 1
ATOM 2028 O O . LEU A 1 263 ? -15.253 -5.674 13.716 1.00 97.75 263 LEU A O 1
ATOM 2032 N N . LEU A 1 264 ? -17.420 -6.233 13.543 1.00 97.44 264 LEU A N 1
ATOM 2033 C CA . LEU A 1 264 ? -17.352 -7.295 14.554 1.00 97.44 264 LEU A CA 1
ATOM 2034 C C . LEU A 1 264 ? -16.455 -8.462 14.107 1.00 97.44 264 LEU A C 1
ATOM 2036 O O . LEU A 1 264 ? -15.695 -8.998 14.915 1.00 97.44 264 LEU A O 1
ATOM 2040 N N . SER A 1 265 ? -16.509 -8.823 12.823 1.00 97.19 265 SER A N 1
ATOM 2041 C CA . SER A 1 265 ? -15.657 -9.867 12.235 1.00 97.19 265 SER A CA 1
ATOM 2042 C C . SER A 1 265 ? -14.191 -9.423 12.187 1.00 97.19 265 SER A C 1
ATOM 2044 O O . SER A 1 265 ? -13.314 -10.135 12.677 1.00 97.19 265 SER A O 1
ATOM 2046 N N . ALA A 1 266 ? -13.939 -8.180 11.765 1.00 98.06 266 ALA A N 1
ATOM 2047 C CA . ALA A 1 266 ? -12.613 -7.570 11.726 1.00 98.06 266 ALA A CA 1
ATOM 2048 C C . ALA A 1 266 ? -11.920 -7.553 13.098 1.00 98.06 266 ALA A C 1
ATOM 2050 O O . ALA A 1 266 ? -10.719 -7.796 13.186 1.00 98.06 266 ALA A O 1
ATOM 2051 N N . ALA A 1 267 ? -12.663 -7.344 14.192 1.00 97.94 267 ALA A N 1
ATOM 2052 C CA . ALA A 1 267 ? -12.116 -7.395 15.553 1.00 97.94 267 ALA A CA 1
ATOM 2053 C C . ALA A 1 267 ? -11.540 -8.774 15.938 1.00 97.94 267 ALA A C 1
ATOM 2055 O O . ALA A 1 267 ? -10.712 -8.879 16.848 1.00 97.94 267 ALA A O 1
ATOM 2056 N N . CYS A 1 268 ? -11.936 -9.833 15.228 1.00 97.00 268 CYS A N 1
ATOM 2057 C CA . CYS A 1 268 ? -11.444 -11.189 15.436 1.00 97.00 268 CYS A CA 1
ATOM 2058 C C . CYS A 1 268 ? -10.167 -11.520 14.645 1.00 97.00 268 CYS A C 1
ATOM 2060 O O . CYS A 1 268 ? -9.610 -12.597 14.876 1.00 97.00 268 CYS A O 1
ATOM 2062 N N . LEU A 1 269 ? -9.721 -10.649 13.729 1.00 96.56 269 LEU A N 1
ATOM 2063 C CA . LEU A 1 269 ? -8.522 -10.862 12.908 1.00 96.56 269 LEU A CA 1
ATOM 2064 C C . LEU A 1 269 ? -7.208 -10.582 13.661 1.00 96.56 269 LEU A C 1
ATOM 2066 O O . LEU A 1 269 ? -6.292 -11.403 13.548 1.00 96.56 269 LEU A O 1
ATOM 2070 N N . PRO A 1 270 ? -7.083 -9.498 14.460 1.00 95.44 270 PRO A N 1
ATOM 2071 C CA . PRO A 1 270 ? -5.897 -9.275 15.275 1.00 95.44 270 PRO A CA 1
ATOM 2072 C C . PRO A 1 270 ? -5.646 -10.434 16.243 1.00 95.44 270 PRO A C 1
ATOM 2074 O O . PRO A 1 270 ? -6.575 -11.061 16.757 1.00 95.44 270 PRO A O 1
ATOM 2077 N N . GLN A 1 271 ? -4.374 -10.708 16.531 1.00 94.44 271 GLN A N 1
ATOM 2078 C CA . GLN A 1 271 ? -3.977 -11.767 17.457 1.00 94.44 271 GLN A CA 1
ATOM 2079 C C . GLN A 1 271 ? -3.157 -11.188 18.609 1.00 94.44 271 GLN A C 1
ATOM 2081 O O . GLN A 1 271 ? -2.098 -10.615 18.352 1.00 94.44 271 GLN A O 1
ATOM 2086 N N . PRO A 1 272 ? -3.582 -11.344 19.879 1.00 96.44 272 PRO A N 1
ATOM 2087 C CA . PRO A 1 272 ? -4.869 -11.866 20.372 1.00 96.44 272 PRO A CA 1
ATOM 2088 C C . PRO A 1 272 ? -6.118 -11.093 19.906 1.00 96.44 272 PRO A C 1
ATOM 2090 O O . PRO A 1 272 ? -6.058 -9.887 19.712 1.00 96.44 272 PRO A O 1
ATOM 2093 N N . LYS A 1 273 ? -7.270 -11.768 19.800 1.00 97.31 273 LYS A N 1
ATOM 2094 C CA . LYS A 1 273 ? -8.529 -11.152 19.333 1.00 97.31 273 LYS A CA 1
ATOM 2095 C C . LYS A 1 273 ? -8.965 -9.963 20.191 1.00 97.31 273 LYS A C 1
ATOM 2097 O O . LYS A 1 273 ? -8.834 -9.997 21.418 1.00 97.31 273 LYS A O 1
ATOM 2102 N N . LEU A 1 274 ? -9.550 -8.963 19.539 1.00 97.69 274 LEU A N 1
ATOM 2103 C CA . LEU A 1 274 ? -10.185 -7.819 20.181 1.00 97.69 274 LEU A CA 1
ATOM 2104 C C . LEU A 1 274 ? -11.672 -8.109 20.416 1.00 97.69 274 LEU A C 1
ATOM 2106 O O . LEU A 1 274 ? -12.340 -8.728 19.590 1.00 97.69 274 LEU A O 1
ATOM 2110 N N . THR A 1 275 ? -12.208 -7.643 21.542 1.00 96.50 275 THR A N 1
ATOM 2111 C CA . THR A 1 275 ? -13.623 -7.820 21.887 1.00 96.50 275 THR A CA 1
ATOM 2112 C C . THR A 1 275 ? -14.368 -6.514 21.646 1.00 96.50 275 THR A C 1
ATOM 2114 O O . THR A 1 275 ? -14.281 -5.586 22.450 1.00 96.50 275 THR A O 1
ATOM 2117 N N . VAL A 1 276 ? -15.126 -6.453 20.552 1.00 97.44 276 VAL A N 1
ATOM 2118 C CA . VAL A 1 276 ? -15.980 -5.311 20.197 1.00 97.44 276 VAL A CA 1
ATOM 2119 C C . VAL A 1 276 ? -17.449 -5.684 20.390 1.00 97.44 276 VAL A C 1
ATOM 2121 O O . VAL A 1 276 ? -17.863 -6.797 20.071 1.00 97.44 276 VAL A O 1
ATOM 2124 N N . ARG A 1 277 ? -18.248 -4.763 20.936 1.00 96.19 277 ARG A N 1
ATOM 2125 C CA . ARG A 1 277 ? -19.692 -4.937 21.143 1.00 96.19 277 ARG A CA 1
ATOM 2126 C C . ARG A 1 277 ? -20.461 -3.767 20.554 1.00 96.19 277 ARG A C 1
ATOM 2128 O O . ARG A 1 277 ? -20.097 -2.617 20.785 1.00 96.19 277 ARG A O 1
ATOM 2135 N N . TYR A 1 278 ? -21.537 -4.069 19.837 1.00 95.56 278 TYR A N 1
ATOM 2136 C CA . TYR A 1 278 ? -22.523 -3.070 19.436 1.00 95.56 278 TYR A CA 1
ATOM 2137 C C . TYR A 1 278 ? -23.226 -2.503 20.672 1.00 95.56 278 TYR A C 1
ATOM 2139 O O . TYR A 1 278 ? -23.470 -3.231 21.637 1.00 95.56 278 TYR A O 1
ATOM 2147 N N . THR A 1 279 ? -23.536 -1.208 20.650 1.00 93.69 279 THR A N 1
ATOM 2148 C CA . THR A 1 279 ? -24.166 -0.533 21.791 1.00 93.69 279 THR A CA 1
ATOM 2149 C C . THR A 1 279 ? -25.455 0.185 21.437 1.00 93.69 279 THR A C 1
ATOM 2151 O O . THR A 1 279 ? -26.471 -0.065 22.079 1.00 93.69 279 THR A O 1
ATOM 2154 N N . ALA A 1 280 ? -25.426 1.086 20.460 1.00 92.75 280 ALA A N 1
ATOM 2155 C CA . ALA A 1 280 ? -26.554 1.952 20.143 1.00 92.75 280 ALA A CA 1
ATOM 2156 C C . ALA A 1 280 ? -26.394 2.586 18.758 1.00 92.75 280 ALA A C 1
ATOM 2158 O O . ALA A 1 280 ? -25.342 2.472 18.130 1.00 92.75 280 ALA A O 1
ATOM 2159 N N . VAL A 1 281 ? -27.422 3.319 18.336 1.00 92.69 281 VAL A N 1
ATOM 2160 C CA . VAL A 1 281 ? -27.357 4.290 17.239 1.00 92.69 281 VAL A CA 1
ATOM 2161 C C . VAL A 1 281 ? -27.416 5.694 17.842 1.00 92.69 281 VAL A C 1
ATOM 2163 O O . VAL A 1 281 ? -28.206 5.932 18.758 1.00 92.69 281 VAL A O 1
ATOM 2166 N N . ASN A 1 282 ? -26.572 6.615 17.376 1.00 90.38 282 ASN A N 1
ATOM 2167 C CA . ASN A 1 282 ? -26.594 8.007 17.834 1.00 90.38 282 ASN A CA 1
ATOM 2168 C C . ASN A 1 282 ? -27.688 8.837 17.128 1.00 90.38 282 ASN A C 1
ATOM 2170 O O . ASN A 1 282 ? -28.377 8.370 16.222 1.00 90.38 282 ASN A O 1
ATOM 2174 N N . SER A 1 283 ? -27.842 10.105 17.520 1.00 89.81 283 SER A N 1
ATOM 2175 C CA . SER A 1 283 ? -28.805 11.032 16.901 1.00 89.81 283 SER A CA 1
ATOM 2176 C C . SER A 1 283 ? -28.574 11.250 15.401 1.00 89.81 283 SER A C 1
ATOM 2178 O O . SER A 1 283 ? -29.515 11.563 14.678 1.00 89.81 283 SER A O 1
ATOM 2180 N N . SER A 1 284 ? -27.340 11.054 14.937 1.00 89.06 284 SER A N 1
ATOM 2181 C CA . SER A 1 284 ? -26.930 11.161 13.534 1.00 89.06 284 SER A CA 1
ATOM 2182 C C . SER A 1 284 ? -27.144 9.865 12.743 1.00 89.06 284 SER A C 1
ATOM 2184 O O . SER A 1 284 ? -26.685 9.764 11.609 1.00 89.06 284 SER A O 1
ATOM 2186 N N . GLN A 1 285 ? -27.842 8.876 13.316 1.00 89.50 285 GLN A N 1
ATOM 2187 C CA . GLN A 1 285 ? -28.072 7.559 12.712 1.00 89.50 285 GLN A CA 1
ATOM 2188 C C . GLN A 1 285 ? -26.780 6.753 12.468 1.00 89.50 285 GLN A C 1
ATOM 2190 O O . GLN A 1 285 ? -26.731 5.911 11.572 1.00 89.50 285 GLN A O 1
ATOM 2195 N N . GLU A 1 286 ? -25.736 6.993 13.270 1.00 93.00 286 GLU A N 1
ATOM 2196 C CA . GLU A 1 286 ? -24.472 6.252 13.225 1.00 93.00 286 GLU A CA 1
ATOM 2197 C C . GLU A 1 286 ? -24.437 5.145 14.293 1.00 93.00 286 GLU A C 1
ATOM 2199 O O . GLU A 1 286 ? -24.827 5.358 15.443 1.00 93.00 286 GLU A O 1
ATOM 2204 N N . GLN A 1 287 ? -23.935 3.965 13.932 1.00 94.94 287 GLN A N 1
ATOM 2205 C CA . GLN A 1 287 ? -23.787 2.805 14.801 1.00 94.94 287 GLN A CA 1
ATOM 2206 C C . GLN A 1 287 ? -22.577 2.996 15.723 1.00 94.94 287 GLN A C 1
ATOM 2208 O O . GLN A 1 287 ? -21.456 3.255 15.276 1.00 94.94 287 GLN A O 1
ATOM 2213 N N . LEU A 1 288 ? -22.808 2.826 17.020 1.00 96.62 288 LEU A N 1
ATOM 2214 C CA . LEU A 1 288 ? -21.811 2.948 18.073 1.00 96.62 288 LEU A CA 1
ATOM 2215 C C . LEU A 1 288 ? -21.421 1.574 18.607 1.00 96.62 288 LEU A C 1
ATOM 2217 O O . LEU A 1 288 ? -22.267 0.759 18.995 1.00 96.62 288 LEU A O 1
ATOM 2221 N N . PHE A 1 289 ? -20.118 1.360 18.727 1.00 97.44 289 PHE A N 1
ATOM 2222 C CA . PHE A 1 289 ? -19.519 0.158 19.278 1.00 97.44 289 PHE A CA 1
ATOM 2223 C C . PHE A 1 289 ? -18.561 0.503 20.422 1.00 97.44 289 PHE A C 1
ATOM 2225 O O . PHE A 1 289 ? -18.056 1.622 20.541 1.00 97.44 289 PHE A O 1
ATOM 2232 N N . ARG A 1 290 ? -18.308 -0.485 21.279 1.00 96.50 290 ARG A N 1
ATOM 2233 C CA . ARG A 1 290 ? -17.346 -0.410 22.380 1.00 96.50 290 ARG A CA 1
ATOM 2234 C C . ARG A 1 290 ? -16.319 -1.520 22.260 1.00 96.50 290 ARG A C 1
ATOM 2236 O O . ARG A 1 290 ? -16.691 -2.688 22.161 1.00 96.50 290 ARG A O 1
ATOM 2243 N N . LEU A 1 291 ? -15.046 -1.147 22.312 1.00 96.44 291 LEU A N 1
ATOM 2244 C CA . LEU A 1 291 ? -13.916 -2.060 22.420 1.00 96.44 291 LEU A CA 1
ATOM 2245 C C . LEU A 1 291 ? -13.536 -2.230 23.893 1.00 96.44 291 LEU A C 1
ATOM 2247 O O . LEU A 1 291 ? -13.269 -1.258 24.602 1.00 96.44 291 LEU A O 1
ATOM 2251 N N . ASP A 1 292 ? -13.520 -3.479 24.342 1.00 94.19 292 ASP A N 1
ATOM 2252 C CA . ASP A 1 292 ? -13.198 -3.864 25.712 1.00 94.19 292 ASP A CA 1
ATOM 2253 C C . ASP A 1 292 ? -11.710 -3.635 26.021 1.00 94.19 292 ASP A C 1
ATOM 2255 O O . ASP A 1 292 ? -10.832 -4.216 25.369 1.00 94.19 292 ASP A O 1
ATOM 2259 N N . VAL A 1 293 ? -11.414 -2.812 27.032 1.00 93.88 293 VAL A N 1
ATOM 2260 C CA . VAL A 1 293 ? -10.038 -2.472 27.435 1.00 93.88 293 VAL A CA 1
ATOM 2261 C C . VAL A 1 293 ? -9.208 -3.707 27.818 1.00 93.88 293 VAL A C 1
ATOM 2263 O O . VAL A 1 293 ? -8.070 -3.796 27.351 1.00 93.88 293 VAL A O 1
ATOM 2266 N N . PRO A 1 294 ? -9.717 -4.694 28.585 1.00 93.88 294 PRO A N 1
ATOM 2267 C CA . PRO A 1 294 ? -9.002 -5.945 28.836 1.00 93.88 294 PRO A CA 1
ATOM 2268 C C . PRO A 1 294 ? -8.526 -6.661 27.563 1.00 93.88 294 PRO A C 1
ATOM 2270 O O . PRO A 1 294 ? -7.387 -7.137 27.519 1.00 93.88 294 PRO A O 1
ATOM 2273 N N . SER A 1 295 ? -9.357 -6.714 26.514 1.00 95.38 295 SER A N 1
ATOM 2274 C CA . SER A 1 295 ? -8.977 -7.321 25.229 1.00 95.38 295 SER A CA 1
ATOM 2275 C C . SER A 1 295 ? -7.890 -6.518 24.501 1.00 95.38 295 SER A C 1
ATOM 2277 O O . SER A 1 295 ? -6.878 -7.088 24.090 1.00 95.38 295 SER A O 1
ATOM 2279 N N . ALA A 1 296 ? -8.024 -5.188 24.447 1.00 95.38 296 ALA A N 1
ATOM 2280 C CA . ALA A 1 296 ? -7.038 -4.293 23.842 1.00 95.38 296 ALA A CA 1
ATOM 2281 C C . ALA A 1 296 ? -5.691 -4.340 24.579 1.00 95.38 296 ALA A C 1
ATOM 2283 O O . ALA A 1 296 ? -4.631 -4.419 23.960 1.00 95.38 296 ALA A O 1
ATOM 2284 N N . ARG A 1 297 ? -5.713 -4.378 25.916 1.00 94.31 297 ARG A N 1
ATOM 2285 C CA . ARG A 1 297 ? -4.511 -4.503 26.747 1.00 94.31 297 ARG A CA 1
ATOM 2286 C C . ARG A 1 297 ? -3.814 -5.842 26.535 1.00 94.31 297 ARG A C 1
ATOM 2288 O O . ARG A 1 297 ? -2.587 -5.881 26.483 1.00 94.31 297 ARG A O 1
ATOM 2295 N N . ARG A 1 298 ? -4.566 -6.940 26.398 1.00 95.19 298 ARG A N 1
ATOM 2296 C CA . ARG A 1 298 ? -3.995 -8.255 26.065 1.00 95.19 298 ARG A CA 1
ATOM 2297 C C . ARG A 1 298 ? -3.310 -8.224 24.701 1.00 95.19 298 ARG A C 1
ATOM 2299 O O . ARG A 1 298 ? -2.202 -8.742 24.583 1.00 95.19 298 ARG A O 1
ATOM 2306 N N . TRP A 1 299 ? -3.938 -7.590 23.712 1.00 97.19 299 TRP A N 1
ATOM 2307 C CA . TRP A 1 299 ? -3.328 -7.392 22.401 1.00 97.19 299 TRP A CA 1
ATOM 2308 C C . TRP A 1 299 ? -2.044 -6.563 22.489 1.00 97.19 299 TRP A C 1
ATOM 2310 O O . TRP A 1 299 ? -1.015 -6.992 21.974 1.00 97.19 299 TRP A O 1
ATOM 2320 N N . LEU A 1 300 ? -2.054 -5.444 23.222 1.00 96.12 300 LEU A N 1
ATOM 2321 C CA . LEU A 1 300 ? -0.866 -4.609 23.430 1.00 96.12 300 LEU A CA 1
ATOM 2322 C C . LEU A 1 300 ? 0.259 -5.370 24.127 1.00 96.12 300 LEU A C 1
ATOM 2324 O O . LEU A 1 300 ? 1.384 -5.342 23.650 1.00 96.12 300 LEU A O 1
ATOM 2328 N N . ARG A 1 301 ? -0.015 -6.107 25.208 1.00 95.25 301 ARG A N 1
ATOM 2329 C CA . ARG A 1 301 ? 1.017 -6.903 25.899 1.00 95.25 301 ARG A CA 1
ATOM 2330 C C . ARG A 1 301 ? 1.719 -7.897 24.963 1.00 95.25 301 ARG A C 1
ATOM 2332 O O . ARG A 1 301 ? 2.887 -8.192 25.181 1.00 95.25 301 ARG A O 1
ATOM 2339 N N . HIS A 1 302 ? 1.027 -8.392 23.935 1.00 96.44 302 HIS A N 1
ATOM 2340 C CA . HIS A 1 302 ? 1.604 -9.295 22.939 1.00 96.44 302 HIS A CA 1
ATOM 2341 C C . HIS A 1 302 ? 2.324 -8.563 21.794 1.00 96.44 302 HIS A C 1
ATOM 2343 O O . HIS A 1 302 ? 3.321 -9.059 21.282 1.00 96.44 302 HIS A O 1
ATOM 2349 N N . ASN A 1 303 ? 1.836 -7.385 21.398 1.00 96.62 303 ASN A N 1
ATOM 2350 C CA . ASN A 1 303 ? 2.217 -6.737 20.140 1.00 96.62 303 ASN A CA 1
ATOM 2351 C C . ASN A 1 303 ? 2.924 -5.382 20.289 1.00 96.62 303 ASN A C 1
ATOM 2353 O O . ASN A 1 303 ? 3.347 -4.811 19.288 1.00 96.62 303 ASN A O 1
ATOM 2357 N N . HIS A 1 304 ? 3.070 -4.850 21.506 1.00 92.69 304 HIS A N 1
ATOM 2358 C CA . HIS A 1 304 ? 3.479 -3.461 21.743 1.00 92.69 304 HIS A CA 1
ATOM 2359 C C . HIS A 1 304 ? 4.763 -3.072 20.998 1.00 92.69 304 HIS A C 1
ATOM 2361 O O . HIS A 1 304 ? 4.801 -1.986 20.421 1.00 92.69 304 HIS A O 1
ATOM 2367 N N . LEU A 1 305 ? 5.793 -3.924 20.997 1.00 91.88 305 LEU A N 1
ATOM 2368 C CA . LEU A 1 305 ? 7.099 -3.586 20.419 1.00 91.88 305 LEU A CA 1
ATOM 2369 C C . LEU A 1 305 ? 6.982 -3.197 18.941 1.00 91.88 305 LEU A C 1
ATOM 2371 O O . LEU A 1 305 ? 7.296 -2.064 18.579 1.00 91.88 305 LEU A O 1
ATOM 2375 N N . TRP A 1 306 ? 6.455 -4.102 18.113 1.00 94.69 306 TRP A N 1
ATOM 2376 C CA . TRP A 1 306 ? 6.290 -3.835 16.687 1.00 94.69 306 TRP A CA 1
ATOM 2377 C C . TRP A 1 306 ? 5.159 -2.835 16.432 1.00 94.69 306 TRP A C 1
ATOM 2379 O O . TRP A 1 306 ? 5.269 -2.008 15.537 1.00 94.69 306 TRP A O 1
ATOM 2389 N N . ALA A 1 307 ? 4.076 -2.857 17.214 1.00 94.25 307 ALA A N 1
ATOM 2390 C CA . ALA A 1 307 ? 2.932 -1.973 16.991 1.00 94.25 307 ALA A CA 1
ATOM 2391 C C . ALA A 1 307 ? 3.288 -0.500 17.246 1.00 94.25 307 ALA A C 1
ATOM 2393 O O . ALA A 1 307 ? 2.842 0.387 16.521 1.00 94.25 307 ALA A O 1
ATOM 2394 N N . SER A 1 308 ? 4.141 -0.241 18.239 1.00 90.75 308 SER A N 1
ATOM 2395 C CA . SER A 1 308 ? 4.698 1.085 18.500 1.00 90.75 308 SER A CA 1
ATOM 2396 C C . SER A 1 308 ? 5.548 1.561 17.321 1.00 90.75 308 SER A C 1
ATOM 2398 O O . SER A 1 308 ? 5.346 2.670 16.826 1.00 90.75 308 SER A O 1
ATOM 2400 N N . GLU A 1 309 ? 6.440 0.708 16.816 1.00 92.75 309 GLU A N 1
ATOM 2401 C CA . GLU A 1 309 ? 7.252 1.006 15.634 1.00 92.75 309 GLU A CA 1
ATOM 2402 C C . GLU A 1 309 ? 6.387 1.283 14.398 1.00 92.75 309 GLU A C 1
ATOM 2404 O O . GLU A 1 309 ? 6.538 2.315 13.745 1.00 92.75 309 GLU A O 1
ATOM 2409 N N . MET A 1 310 ? 5.414 0.417 14.131 1.00 93.62 310 MET A N 1
ATOM 2410 C CA . MET A 1 310 ? 4.557 0.523 12.959 1.00 93.62 310 MET A CA 1
ATOM 2411 C C . MET A 1 310 ? 3.641 1.737 13.015 1.00 93.62 310 MET A C 1
ATOM 2413 O O . MET A 1 310 ? 3.567 2.473 12.038 1.00 93.62 310 MET A O 1
ATOM 2417 N N . TRP A 1 311 ? 2.947 1.983 14.123 1.00 92.06 311 TRP A N 1
ATOM 2418 C CA . TRP A 1 311 ? 1.882 2.986 14.148 1.00 92.06 311 TRP A CA 1
ATOM 2419 C C . TRP A 1 311 ? 2.338 4.331 14.703 1.00 92.06 311 TRP A C 1
ATOM 2421 O O . TRP A 1 311 ? 1.922 5.364 14.191 1.00 92.06 311 TRP A O 1
ATOM 2431 N N . THR A 1 312 ? 3.207 4.350 15.715 1.00 81.75 312 THR A N 1
ATOM 2432 C CA . THR A 1 312 ? 3.529 5.590 16.447 1.00 81.75 312 THR A CA 1
ATOM 2433 C C . THR A 1 312 ? 4.790 6.291 15.957 1.00 81.75 312 THR A C 1
ATOM 2435 O O . THR A 1 312 ? 4.930 7.499 16.161 1.00 81.75 312 THR A O 1
ATOM 2438 N N . GLN A 1 313 ? 5.693 5.585 15.265 1.00 72.81 313 GLN A N 1
ATOM 2439 C CA . GLN A 1 313 ? 6.781 6.273 14.582 1.00 72.81 313 GLN A CA 1
ATOM 2440 C C . GLN A 1 313 ? 6.186 7.115 13.459 1.00 72.81 313 GLN A C 1
ATOM 2442 O O . GLN A 1 313 ? 5.481 6.599 12.577 1.00 72.81 313 GLN A O 1
ATOM 2447 N N . ARG A 1 314 ? 6.505 8.418 13.486 1.00 56.38 314 ARG A N 1
ATOM 2448 C CA . ARG A 1 314 ? 6.288 9.296 12.335 1.00 56.38 314 ARG A CA 1
ATOM 2449 C C . ARG A 1 314 ? 6.830 8.579 11.097 1.00 56.38 314 ARG A C 1
ATOM 2451 O O . ARG A 1 314 ? 7.838 7.874 11.227 1.00 56.38 314 ARG A O 1
ATOM 2458 N N . PRO A 1 315 ? 6.185 8.724 9.922 1.00 48.81 315 PRO A N 1
ATOM 2459 C CA . PRO A 1 315 ? 6.812 8.307 8.676 1.00 48.81 315 PRO A CA 1
ATOM 2460 C C . PRO A 1 315 ? 8.254 8.786 8.739 1.00 48.81 315 PRO A C 1
ATOM 2462 O O . PRO A 1 315 ? 8.481 9.928 9.156 1.00 48.81 315 PRO A O 1
ATOM 2465 N N . ARG A 1 316 ? 9.223 7.918 8.424 1.00 39.25 316 ARG A N 1
ATOM 2466 C CA . ARG A 1 316 ? 10.556 8.428 8.131 1.00 39.25 316 ARG A CA 1
ATOM 2467 C C . ARG A 1 316 ? 10.305 9.437 7.025 1.00 39.25 316 ARG A C 1
ATOM 2469 O O . ARG A 1 316 ? 10.036 9.044 5.894 1.00 39.25 316 ARG A O 1
ATOM 2476 N N . SER A 1 317 ? 10.323 10.724 7.359 1.00 33.06 317 SER A N 1
ATOM 2477 C CA . SER A 1 317 ? 10.680 11.696 6.362 1.00 33.06 317 SER A CA 1
ATOM 2478 C C . SER A 1 317 ? 11.978 11.139 5.809 1.00 33.06 317 SER A C 1
ATOM 2480 O O . SER A 1 317 ? 12.901 10.794 6.560 1.00 33.06 317 SER A O 1
ATOM 2482 N N . VAL A 1 318 ? 11.994 10.912 4.503 1.00 33.50 318 VAL A N 1
ATOM 2483 C CA . VAL A 1 318 ? 13.246 10.863 3.769 1.00 33.50 318 VAL A CA 1
ATOM 2484 C C . VAL A 1 318 ? 13.842 12.243 4.032 1.00 33.50 318 VAL A C 1
ATOM 2486 O O . VAL A 1 318 ? 13.453 13.230 3.421 1.00 33.50 318 VAL A O 1
ATOM 2489 N N . ASN A 1 319 ? 14.568 12.343 5.141 1.00 27.30 319 ASN A N 1
ATOM 2490 C CA . ASN A 1 319 ? 14.967 13.603 5.728 1.00 27.30 319 ASN A CA 1
ATOM 2491 C C . ASN A 1 319 ? 16.209 14.098 4.986 1.00 27.30 319 ASN A C 1
ATOM 2493 O O . ASN A 1 319 ? 16.925 13.301 4.373 1.00 27.30 319 ASN A O 1
ATOM 2497 N N . PRO A 1 320 ? 16.430 15.413 5.039 1.00 37.53 320 PRO A N 1
ATOM 2498 C CA 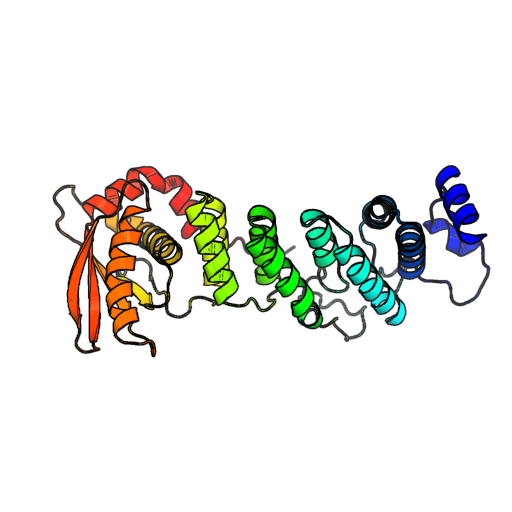. PRO A 1 320 ? 17.209 16.162 4.078 1.00 37.53 320 PRO A CA 1
ATOM 2499 C C . PRO A 1 320 ? 18.685 15.813 4.206 1.00 37.53 320 PRO A C 1
ATOM 2501 O O . PRO A 1 320 ? 19.211 15.763 5.317 1.00 37.53 320 PRO A O 1
ATOM 2504 N N . ASN A 1 321 ? 19.316 15.589 3.060 1.00 31.45 321 ASN A N 1
ATOM 2505 C CA . ASN A 1 321 ? 20.707 15.911 2.762 1.00 31.45 321 ASN A CA 1
ATOM 2506 C C . ASN A 1 321 ? 20.850 15.963 1.243 1.00 31.45 321 ASN A C 1
ATOM 2508 O O . ASN A 1 321 ? 20.480 14.957 0.597 1.00 31.45 321 ASN A O 1
#

pLDDT: mean 85.89, std 17.02, range [27.3, 98.38]

InterPro domains:
  IPR029435 Protein TOPAZ1 domain [PF14669] (1-83)
  IPR038952 Protein TOPAZ1 [PTHR35671] (2-313)

Sequence (321 aa):
MQGRRVVEVMSALKVDYTTLKSLFGNEDGASRCCLITVATELFLLSGSVEGALNTLREHNWFMSSGLWPCEPTDLEARTNLLRRLAGKTSHRDTLEVLCNLPGVKEPSDISFPLLPPDLIDISRYSPLFTSHLQVCVERQILPVASDLLDFMLSKQLAVDHSLLQTLLEKLGRQNLWLRAREVFKHSLSAGYYPDVSAAPGLMALVVPCQLGEVELALALEMFVSFNASAILPLPDTATSSLSITLKRTQTCEGDYISAGNRLLSAACLPQPKLTVRYTAVNSSQEQLFRLDVPSARRWLRHNHLWASEMWTQRPRSVNPN